Protein AF-A0A5J4RFH3-F1 (afdb_monomer_lite)

Structure (mmCIF, N/CA/C/O backbone):
data_AF-A0A5J4RFH3-F1
#
_entry.id   AF-A0A5J4RFH3-F1
#
loop_
_atom_site.group_PDB
_atom_site.id
_atom_site.type_symbol
_atom_site.label_atom_id
_atom_site.label_alt_id
_atom_site.label_comp_id
_atom_site.label_asym_id
_atom_site.label_entity_id
_atom_site.label_seq_id
_atom_site.pdbx_PDB_ins_code
_atom_site.Cartn_x
_atom_site.Cartn_y
_atom_site.Cartn_z
_atom_site.occupancy
_atom_site.B_iso_or_equiv
_atom_site.auth_seq_id
_atom_site.auth_comp_id
_atom_site.auth_asym_id
_atom_site.auth_atom_id
_atom_site.pdbx_PDB_model_num
ATOM 1 N N . MET A 1 1 ? 28.363 -5.343 -45.660 1.00 52.81 1 MET A N 1
ATOM 2 C CA . MET A 1 1 ? 29.589 -4.903 -44.950 1.00 52.81 1 MET A CA 1
ATOM 3 C C . MET A 1 1 ? 30.461 -6.062 -44.471 1.00 52.81 1 MET A C 1
ATOM 5 O O . MET A 1 1 ? 31.673 -5.948 -44.547 1.00 52.81 1 MET A O 1
ATOM 9 N N . GLU A 1 2 ? 29.886 -7.177 -44.023 1.00 49.53 2 GLU A N 1
ATOM 10 C CA . GLU A 1 2 ? 30.635 -8.321 -43.473 1.00 49.53 2 GLU A CA 1
ATOM 11 C C . GLU A 1 2 ? 31.579 -9.006 -44.482 1.00 49.53 2 GLU A C 1
ATOM 13 O O . GLU A 1 2 ? 32.756 -9.200 -44.192 1.00 49.53 2 GLU A O 1
ATOM 18 N N . LYS A 1 3 ? 31.120 -9.240 -45.722 1.00 52.50 3 LYS A N 1
ATOM 19 C CA . LYS A 1 3 ? 31.949 -9.831 -46.792 1.00 52.50 3 LYS A CA 1
ATOM 20 C C . LYS A 1 3 ? 33.186 -8.988 -47.144 1.00 52.50 3 LYS A C 1
ATOM 22 O O . LYS A 1 3 ? 34.242 -9.547 -47.398 1.00 52.50 3 LYS A O 1
ATOM 27 N N . ILE A 1 4 ? 33.067 -7.657 -47.093 1.00 66.81 4 ILE A N 1
ATOM 28 C CA . ILE A 1 4 ? 34.165 -6.711 -47.377 1.00 66.81 4 ILE A CA 1
ATOM 29 C C . ILE A 1 4 ? 35.224 -6.756 -46.267 1.00 66.81 4 ILE A C 1
ATOM 31 O O . ILE A 1 4 ? 36.423 -6.719 -46.538 1.00 66.81 4 ILE A O 1
ATOM 35 N N . LYS A 1 5 ? 34.788 -6.882 -45.008 1.00 56.94 5 LYS A N 1
ATOM 36 C CA . LYS A 1 5 ? 35.688 -7.018 -43.855 1.00 56.94 5 LYS A CA 1
ATOM 37 C C . LYS A 1 5 ? 36.463 -8.339 -43.905 1.00 56.94 5 LYS A C 1
ATOM 39 O O . LYS A 1 5 ? 37.662 -8.343 -43.650 1.00 56.94 5 LYS A O 1
ATOM 44 N N . MET A 1 6 ? 35.805 -9.430 -44.305 1.00 69.56 6 MET A N 1
ATOM 45 C CA . MET A 1 6 ? 36.440 -10.745 -44.450 1.00 69.56 6 MET A CA 1
ATOM 46 C C . MET A 1 6 ? 37.510 -10.754 -45.550 1.00 69.56 6 MET A C 1
ATOM 48 O O . MET A 1 6 ? 38.618 -11.235 -45.326 1.00 69.56 6 MET A O 1
ATOM 52 N N . THR A 1 7 ? 37.223 -10.166 -46.716 1.00 73.62 7 THR A N 1
ATOM 53 C CA . THR A 1 7 ? 38.211 -10.066 -47.803 1.00 73.62 7 THR A CA 1
ATOM 54 C C . THR A 1 7 ? 39.403 -9.190 -47.425 1.00 73.62 7 THR A C 1
ATOM 56 O O . THR A 1 7 ? 40.534 -9.519 -47.768 1.00 73.62 7 THR A O 1
ATOM 59 N N . LEU A 1 8 ? 39.174 -8.104 -46.679 1.00 76.94 8 LEU A N 1
ATOM 60 C CA . LEU A 1 8 ? 40.247 -7.224 -46.218 1.00 76.94 8 LEU A CA 1
ATOM 61 C C . LEU A 1 8 ? 41.151 -7.918 -45.184 1.00 76.94 8 LEU A C 1
ATOM 63 O O . LEU A 1 8 ? 42.371 -7.799 -45.262 1.00 76.94 8 LEU A O 1
ATOM 67 N N . ALA A 1 9 ? 40.568 -8.686 -44.261 1.00 74.31 9 ALA A N 1
ATOM 68 C CA . ALA A 1 9 ? 41.318 -9.438 -43.257 1.00 74.31 9 ALA A CA 1
ATOM 69 C C . ALA A 1 9 ? 42.221 -10.516 -43.885 1.00 74.31 9 ALA A C 1
ATOM 71 O O . ALA A 1 9 ? 43.384 -10.638 -43.501 1.00 74.31 9 ALA A O 1
ATOM 72 N N . LEU A 1 10 ? 41.724 -11.247 -44.891 1.00 79.31 10 LEU A N 1
ATOM 73 C CA . LEU A 1 10 ? 42.515 -12.244 -45.627 1.00 79.31 10 LEU A CA 1
ATOM 74 C C . LEU A 1 10 ? 43.730 -11.613 -46.325 1.00 79.31 10 LEU A C 1
ATOM 76 O O . LEU A 1 10 ? 44.832 -12.163 -46.278 1.00 79.31 10 LEU A O 1
ATOM 80 N N . LEU A 1 11 ? 43.542 -10.437 -46.935 1.00 81.69 11 LEU A N 1
ATOM 81 C CA . LEU A 1 11 ? 44.617 -9.708 -47.609 1.00 81.69 11 LEU A CA 1
ATOM 82 C C . LEU A 1 11 ? 45.675 -9.206 -46.623 1.00 81.69 11 LEU A C 1
ATOM 84 O O . LEU A 1 11 ? 46.864 -9.386 -46.873 1.00 81.69 11 LEU A O 1
ATOM 88 N N . ILE A 1 12 ? 45.264 -8.630 -45.490 1.00 81.50 12 ILE A N 1
ATOM 89 C CA . ILE A 1 12 ? 46.194 -8.134 -44.462 1.00 81.50 12 ILE A CA 1
ATOM 90 C C . ILE A 1 12 ? 47.001 -9.290 -43.856 1.00 81.50 12 ILE A C 1
ATOM 92 O O . ILE A 1 12 ? 48.224 -9.193 -43.755 1.00 81.50 12 ILE A O 1
ATOM 96 N N . ASN A 1 13 ? 46.350 -10.409 -43.524 1.00 82.62 13 ASN A N 1
ATOM 97 C CA . ASN A 1 13 ? 47.028 -11.591 -42.982 1.00 82.62 13 ASN A CA 1
ATOM 98 C C . ASN A 1 13 ? 48.029 -12.189 -43.976 1.00 82.62 13 ASN A C 1
ATOM 100 O O . ASN A 1 13 ? 49.126 -12.593 -43.586 1.00 82.62 13 ASN A O 1
ATOM 104 N N . PHE A 1 14 ? 47.681 -12.206 -45.265 1.00 82.69 14 PHE A N 1
ATOM 105 C CA . PHE A 1 14 ? 48.587 -12.663 -46.315 1.00 82.69 14 PHE A CA 1
ATOM 106 C C . PHE A 1 14 ? 49.820 -11.756 -46.437 1.00 82.69 14 PHE A C 1
ATOM 108 O O . PHE A 1 14 ? 50.943 -12.245 -46.557 1.00 82.69 14 PHE A O 1
ATOM 115 N N . LEU A 1 15 ? 49.620 -10.438 -46.352 1.00 83.50 15 LEU A N 1
ATOM 116 C CA . LEU A 1 15 ? 50.677 -9.437 -46.488 1.00 83.50 15 LEU A CA 1
ATOM 117 C C . LEU A 1 15 ? 51.647 -9.480 -45.297 1.00 83.50 15 LEU A C 1
ATOM 119 O O . LEU A 1 15 ? 52.860 -9.533 -45.492 1.00 83.50 15 LEU A O 1
ATOM 123 N N . ILE A 1 16 ? 51.122 -9.561 -44.070 1.00 81.75 16 ILE A N 1
ATOM 124 C CA . ILE A 1 16 ? 51.930 -9.701 -42.847 1.00 81.75 16 ILE A CA 1
ATOM 125 C C . ILE A 1 16 ? 52.686 -11.037 -42.846 1.00 81.75 16 ILE A C 1
ATOM 127 O O . ILE A 1 16 ? 53.875 -11.070 -42.533 1.00 81.75 16 ILE A O 1
ATOM 131 N N . GLY A 1 17 ? 52.034 -12.131 -43.252 1.00 81.06 17 GLY A N 1
ATOM 132 C CA . GLY A 1 17 ? 52.652 -13.461 -43.299 1.00 81.06 17 GLY A CA 1
ATOM 133 C C . GLY A 1 17 ? 53.755 -13.570 -44.340 1.00 81.06 17 GLY A C 1
ATOM 134 O O . GLY A 1 17 ? 54.787 -14.188 -44.080 1.00 81.06 17 GLY A O 1
ATOM 135 N N . GLY A 1 18 ? 53.577 -12.918 -45.490 1.00 81.75 18 GLY A N 1
ATOM 136 C CA . GLY A 1 18 ? 54.607 -12.825 -46.519 1.00 81.75 18 GLY A CA 1
ATOM 137 C C . GLY A 1 18 ? 55.834 -12.039 -46.057 1.00 81.75 18 GLY A C 1
ATOM 138 O O . GLY A 1 18 ? 56.957 -12.486 -46.289 1.00 81.75 18 GLY A O 1
ATOM 139 N N . ILE A 1 19 ? 55.634 -10.918 -45.353 1.00 82.69 19 ILE A N 1
ATOM 140 C CA . ILE A 1 19 ? 56.733 -10.111 -44.793 1.00 82.69 19 ILE A CA 1
ATOM 141 C C . ILE A 1 19 ? 57.498 -10.902 -43.723 1.00 82.69 19 ILE A C 1
ATOM 143 O O . ILE A 1 19 ? 58.730 -10.927 -43.742 1.00 82.69 19 ILE A O 1
ATOM 147 N N . LEU A 1 20 ? 56.788 -11.591 -42.824 1.00 78.69 20 LEU A N 1
ATOM 148 C CA . LEU A 1 20 ? 57.414 -12.388 -41.766 1.00 78.69 20 LEU A CA 1
ATOM 149 C C . LEU A 1 20 ? 58.226 -13.562 -42.339 1.00 78.69 20 LEU A C 1
ATOM 151 O O . LEU A 1 20 ? 59.343 -13.823 -41.900 1.00 78.69 20 LEU A O 1
ATOM 155 N N . ALA A 1 21 ? 57.689 -14.248 -43.352 1.00 81.00 21 ALA A N 1
ATOM 156 C CA . ALA A 1 21 ? 58.377 -15.355 -44.012 1.00 81.00 21 ALA A CA 1
ATOM 157 C C . ALA A 1 21 ? 59.615 -14.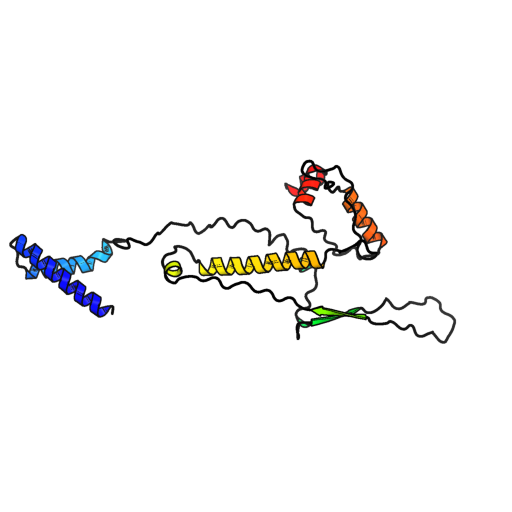900 -44.790 1.00 81.00 21 ALA A C 1
ATOM 159 O O . ALA A 1 21 ? 60.641 -15.583 -44.732 1.00 81.00 21 ALA A O 1
ATOM 160 N N . ALA A 1 22 ? 59.543 -13.735 -45.443 1.00 77.88 22 ALA A N 1
ATOM 161 C CA . ALA A 1 22 ? 60.687 -13.125 -46.113 1.00 77.88 22 ALA A CA 1
ATOM 162 C C . ALA A 1 22 ? 61.817 -12.790 -45.124 1.00 77.88 22 ALA A C 1
ATOM 164 O O . ALA A 1 22 ? 62.983 -13.013 -45.439 1.00 77.88 22 ALA A O 1
ATOM 165 N N . ALA A 1 23 ? 61.484 -12.332 -43.910 1.00 78.81 23 ALA A N 1
ATOM 166 C CA . ALA A 1 23 ? 62.467 -12.051 -42.860 1.00 78.81 23 ALA A CA 1
ATOM 167 C C . ALA A 1 23 ? 63.164 -13.316 -42.320 1.00 78.81 23 ALA A C 1
ATOM 169 O O . ALA A 1 23 ? 64.321 -13.256 -41.914 1.00 78.81 23 ALA A O 1
ATOM 170 N N . ILE A 1 24 ? 62.482 -14.466 -42.350 1.00 81.31 24 ILE A N 1
ATOM 171 C CA . ILE A 1 24 ? 63.014 -15.771 -41.911 1.00 81.31 24 ILE A CA 1
ATOM 172 C C . ILE A 1 24 ? 63.698 -16.519 -43.084 1.00 81.31 24 ILE A C 1
ATOM 174 O O . ILE A 1 24 ? 64.218 -17.619 -42.919 1.00 81.31 24 ILE A O 1
ATOM 178 N N . GLY A 1 25 ? 63.740 -15.921 -44.284 1.00 77.44 25 GLY A N 1
ATOM 179 C CA . GLY A 1 25 ? 64.377 -16.506 -45.472 1.00 77.44 25 GLY A CA 1
ATOM 180 C C . GLY A 1 25 ? 63.569 -17.629 -46.135 1.00 77.44 25 GLY A C 1
ATOM 181 O O . GLY A 1 25 ? 64.111 -18.406 -46.918 1.00 77.44 25 GLY A O 1
ATOM 182 N N . THR A 1 26 ? 62.274 -17.726 -45.833 1.00 75.38 26 THR A N 1
ATOM 183 C CA . THR A 1 26 ? 61.349 -18.705 -46.430 1.00 75.38 26 THR A CA 1
ATOM 184 C C . THR A 1 26 ? 60.496 -18.055 -47.520 1.00 75.38 26 THR A C 1
ATOM 186 O O . THR A 1 26 ? 60.363 -16.833 -47.581 1.00 75.38 26 THR A O 1
ATOM 189 N N . SER A 1 27 ? 59.914 -18.855 -48.420 1.00 80.31 27 SER A N 1
ATOM 190 C CA . SER A 1 27 ? 59.134 -18.311 -49.538 1.00 80.31 27 SER A CA 1
ATOM 191 C C . SER A 1 27 ? 57.935 -17.482 -49.030 1.00 80.31 27 SER A C 1
ATOM 193 O O . SER A 1 27 ? 57.111 -18.032 -48.288 1.00 80.31 27 SER A O 1
ATOM 195 N N . PRO A 1 28 ? 57.767 -16.218 -49.470 1.00 79.69 28 PRO A N 1
ATOM 196 C CA . PRO A 1 28 ? 56.698 -15.334 -48.990 1.00 79.69 28 PRO A CA 1
ATOM 197 C C . PRO A 1 28 ? 55.284 -15.897 -49.190 1.00 79.69 28 PRO A C 1
ATOM 199 O O . PRO A 1 28 ? 54.391 -15.658 -48.379 1.00 79.69 28 PRO A O 1
ATOM 202 N N . LEU A 1 29 ? 55.085 -16.698 -50.244 1.00 79.69 29 LEU A N 1
ATOM 203 C CA . LEU A 1 29 ? 53.802 -17.333 -50.543 1.00 79.69 29 LEU A CA 1
ATOM 204 C C . LEU A 1 29 ? 53.387 -18.348 -49.464 1.00 79.69 29 LEU A C 1
ATOM 206 O O . LEU A 1 29 ? 52.229 -18.346 -49.048 1.00 79.69 29 LEU A O 1
ATOM 210 N N . LEU A 1 30 ? 54.321 -19.174 -48.969 1.00 77.81 30 LEU A N 1
ATOM 211 C CA . LEU A 1 30 ? 54.028 -20.106 -47.871 1.00 77.81 30 LEU A CA 1
ATOM 212 C C . LEU A 1 30 ? 53.685 -19.359 -46.579 1.00 77.81 30 LEU A C 1
ATOM 214 O O . LEU A 1 30 ? 52.770 -19.773 -45.873 1.00 77.81 30 LEU A O 1
ATOM 218 N N . GLY A 1 31 ? 54.378 -18.255 -46.288 1.00 78.94 31 GLY A N 1
ATOM 219 C CA . GLY A 1 31 ? 54.124 -17.441 -45.095 1.00 78.94 31 GLY A CA 1
ATOM 220 C C . GLY A 1 31 ? 52.728 -16.831 -45.064 1.00 78.94 31 GLY A C 1
ATOM 221 O O . GLY A 1 31 ? 52.032 -16.902 -44.048 1.00 78.94 31 GLY A O 1
ATOM 222 N N . GLY A 1 32 ? 52.292 -16.279 -46.199 1.00 80.31 32 GLY A N 1
ATOM 223 C CA . GLY A 1 32 ? 50.954 -15.709 -46.340 1.00 80.31 32 GLY A CA 1
ATOM 224 C C . GLY A 1 32 ? 49.840 -16.753 -46.209 1.00 80.31 32 GLY A C 1
ATOM 225 O O . GLY A 1 32 ? 48.805 -16.476 -45.599 1.00 80.31 32 GLY A O 1
ATOM 226 N N . ILE A 1 33 ? 50.045 -17.970 -46.728 1.00 80.75 33 ILE A N 1
ATOM 227 C CA . ILE A 1 33 ? 49.084 -19.076 -46.577 1.00 80.75 33 ILE A CA 1
ATOM 228 C C . ILE A 1 33 ? 49.067 -19.580 -45.127 1.00 80.75 33 ILE A C 1
ATOM 230 O O . ILE A 1 33 ? 47.990 -19.743 -44.554 1.00 80.75 33 ILE A O 1
ATOM 234 N N . ALA A 1 34 ? 50.236 -19.765 -44.508 1.00 79.06 34 ALA A N 1
ATOM 235 C CA . ALA A 1 34 ? 50.357 -20.278 -43.146 1.00 79.06 34 ALA A CA 1
ATOM 236 C C . ALA A 1 34 ? 49.627 -19.396 -42.120 1.00 79.06 34 ALA A C 1
ATOM 238 O O . ALA A 1 34 ? 48.865 -19.918 -41.307 1.00 79.06 34 ALA A O 1
ATOM 239 N N . LEU A 1 35 ? 49.772 -18.065 -42.190 1.00 79.56 35 LEU A N 1
ATOM 240 C CA . LEU A 1 35 ? 49.049 -17.169 -41.277 1.00 79.56 35 LEU A CA 1
ATOM 241 C C . LEU A 1 35 ? 47.533 -17.182 -41.487 1.00 79.56 35 LEU A C 1
ATOM 243 O O . LEU A 1 35 ? 46.792 -17.066 -40.515 1.00 79.56 35 LEU A O 1
ATOM 247 N N . ASN A 1 36 ? 47.052 -17.358 -42.718 1.00 81.12 36 ASN A N 1
ATOM 248 C CA . ASN A 1 36 ? 45.615 -17.481 -42.968 1.00 81.12 36 ASN A CA 1
ATOM 249 C C . ASN A 1 36 ? 45.045 -18.795 -42.412 1.00 81.12 36 ASN A C 1
ATOM 251 O O . ASN A 1 36 ? 43.945 -18.799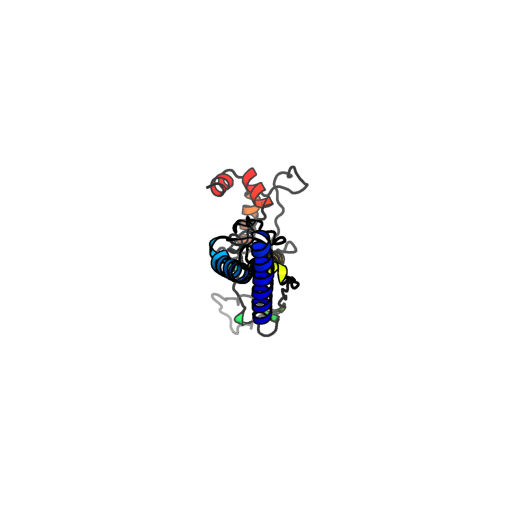 -41.862 1.00 81.12 36 ASN A O 1
ATOM 255 N N . VAL A 1 37 ? 45.808 -19.891 -42.481 1.00 78.88 37 VAL A N 1
ATOM 256 C CA . VAL A 1 37 ? 45.436 -21.162 -41.841 1.00 78.88 37 VAL A CA 1
ATOM 257 C C . VAL A 1 37 ? 45.416 -21.009 -40.318 1.00 78.88 37 VAL A C 1
ATOM 259 O O . VAL A 1 37 ? 44.442 -21.401 -39.684 1.00 78.88 37 VAL A O 1
ATOM 262 N N . VAL A 1 38 ? 46.418 -20.359 -39.718 1.00 75.12 38 VAL A N 1
ATOM 263 C CA . VAL A 1 38 ? 46.423 -20.071 -38.270 1.00 75.12 38 VAL A CA 1
ATOM 264 C C . VAL A 1 38 ? 45.243 -19.173 -37.873 1.00 75.12 38 VAL A C 1
ATOM 266 O O . VAL A 1 38 ? 44.600 -19.422 -36.855 1.00 75.12 38 VAL A O 1
ATOM 269 N N . ALA A 1 39 ? 44.890 -18.181 -38.694 1.00 71.06 39 ALA A N 1
ATOM 270 C CA . ALA A 1 39 ? 43.739 -17.311 -38.459 1.00 71.06 39 ALA A CA 1
ATOM 271 C C . ALA A 1 39 ? 42.391 -18.058 -38.525 1.00 71.06 39 ALA A C 1
ATOM 273 O O . ALA A 1 39 ? 41.486 -17.727 -37.761 1.00 71.06 39 ALA A O 1
ATOM 274 N N . LEU A 1 40 ? 42.266 -19.093 -39.367 1.00 70.50 40 LEU A N 1
ATOM 275 C CA . LEU A 1 40 ? 41.094 -19.982 -39.405 1.00 70.50 40 LEU A CA 1
ATOM 276 C C . LEU A 1 40 ? 40.936 -20.804 -38.116 1.00 70.50 40 LEU A C 1
ATOM 278 O O . LEU A 1 40 ? 39.809 -21.071 -37.705 1.00 70.50 40 LEU A O 1
ATOM 282 N N . PHE A 1 41 ? 42.044 -21.165 -37.460 1.00 61.78 41 PHE A N 1
ATOM 283 C CA . PHE A 1 41 ? 42.045 -21.875 -36.174 1.00 61.78 41 PHE A CA 1
ATOM 284 C C . PHE A 1 41 ? 42.090 -20.940 -34.949 1.00 61.78 41 PHE A C 1
ATOM 286 O O . PHE A 1 41 ? 41.883 -21.396 -33.826 1.00 61.78 41 PHE A O 1
ATOM 293 N N . SER A 1 42 ? 42.271 -19.628 -35.137 1.00 61.62 42 SER A N 1
ATOM 294 C CA . SER A 1 42 ? 42.205 -18.607 -34.076 1.00 61.62 42 SER A CA 1
ATOM 295 C C . SER A 1 42 ? 40.935 -18.661 -33.200 1.00 61.62 42 SER A C 1
ATOM 297 O O . SER A 1 42 ? 41.061 -18.489 -31.983 1.00 61.62 42 SER A O 1
ATOM 299 N N . PRO A 1 43 ? 39.728 -18.992 -33.718 1.00 55.78 43 PRO A N 1
ATOM 300 C CA . PRO A 1 43 ? 38.531 -19.130 -32.883 1.00 55.78 43 PRO A CA 1
ATOM 301 C C . PRO A 1 43 ? 38.634 -20.229 -31.814 1.00 55.78 43 PRO A C 1
ATOM 303 O O . PRO A 1 43 ? 37.890 -20.187 -30.838 1.00 55.78 43 PRO A O 1
ATOM 306 N N . LEU A 1 44 ? 39.543 -21.202 -31.973 1.00 53.22 44 LEU A N 1
ATOM 307 C CA . LEU A 1 44 ? 39.778 -22.275 -30.997 1.00 53.22 44 LEU A CA 1
ATOM 308 C C . LEU A 1 44 ? 40.745 -21.865 -29.875 1.00 53.22 44 LEU A C 1
ATOM 310 O O . LEU A 1 44 ? 40.714 -22.470 -28.808 1.00 53.22 44 LEU A O 1
ATOM 314 N N . PHE A 1 45 ? 41.577 -20.840 -30.092 1.00 51.03 45 PHE A N 1
ATOM 315 C CA . PHE A 1 45 ? 42.589 -20.384 -29.127 1.00 51.03 45 PHE A CA 1
ATOM 316 C C . PHE A 1 45 ? 42.301 -19.001 -28.532 1.00 51.03 45 PHE A C 1
ATOM 318 O O . PHE A 1 45 ? 42.884 -18.647 -27.510 1.00 51.03 45 PHE A O 1
ATOM 325 N N . CYS A 1 46 ? 41.383 -18.228 -29.114 1.00 49.94 46 CYS A N 1
ATOM 326 C CA . CYS A 1 46 ? 40.994 -16.920 -28.602 1.00 49.94 46 CYS A CA 1
ATOM 327 C C . CYS A 1 46 ? 39.529 -16.913 -28.148 1.00 49.94 46 CYS A C 1
ATOM 329 O O . CYS A 1 46 ? 38.649 -16.303 -28.756 1.00 49.94 46 CYS A O 1
ATOM 331 N N . ILE A 1 47 ? 39.271 -17.569 -27.017 1.00 46.66 47 ILE A N 1
ATOM 332 C CA . ILE A 1 47 ? 38.083 -17.284 -26.215 1.00 46.66 47 ILE A CA 1
ATOM 333 C C . ILE A 1 47 ? 38.354 -15.931 -25.536 1.00 46.66 47 ILE A C 1
ATOM 335 O O . ILE A 1 47 ? 39.009 -15.886 -24.501 1.00 46.66 47 ILE A O 1
ATOM 339 N N . LYS A 1 48 ? 37.846 -14.835 -26.123 1.00 49.91 48 LYS A N 1
ATOM 340 C CA . LYS A 1 48 ? 37.808 -13.462 -25.552 1.00 49.91 48 LYS A CA 1
ATOM 341 C C . LYS A 1 48 ? 39.078 -12.589 -25.662 1.00 49.91 48 LYS A C 1
ATOM 343 O O . LYS A 1 48 ? 39.484 -11.974 -24.681 1.00 49.91 48 LYS A O 1
ATOM 348 N N . GLY A 1 49 ? 39.662 -12.425 -26.847 1.00 46.59 49 GLY A N 1
ATOM 349 C CA . GLY A 1 49 ? 40.666 -11.373 -27.089 1.00 46.59 49 GLY A CA 1
ATOM 350 C C . GLY A 1 49 ? 40.114 -10.229 -27.941 1.00 46.59 49 GLY A C 1
ATOM 351 O O . GLY A 1 49 ? 39.671 -10.481 -29.053 1.00 46.59 49 GLY A O 1
ATOM 352 N N . LEU A 1 50 ? 40.184 -8.993 -27.429 1.00 43.38 50 LEU A N 1
ATOM 353 C CA . LEU A 1 50 ? 39.805 -7.704 -28.049 1.00 43.38 50 LEU A CA 1
ATOM 354 C C . LEU A 1 50 ? 38.303 -7.353 -28.101 1.00 43.38 50 LEU A C 1
ATOM 356 O O . LEU A 1 50 ? 37.699 -7.182 -29.158 1.00 43.38 50 LEU A O 1
ATOM 360 N N . ARG A 1 51 ? 37.726 -7.111 -26.920 1.00 43.97 51 ARG A N 1
ATOM 361 C CA . ARG A 1 51 ? 36.680 -6.088 -26.723 1.00 43.97 51 ARG A CA 1
ATOM 362 C C . ARG A 1 51 ? 37.088 -5.191 -25.553 1.00 43.97 51 ARG A C 1
ATOM 364 O O . ARG A 1 51 ? 36.499 -5.243 -24.480 1.00 43.97 51 ARG A O 1
ATOM 371 N N . GLU A 1 52 ? 38.163 -4.433 -25.743 1.00 44.78 52 GLU A N 1
ATOM 372 C CA . GLU A 1 52 ? 38.579 -3.378 -24.818 1.00 44.78 52 GLU A CA 1
ATOM 373 C C . GLU A 1 52 ? 37.499 -2.284 -24.836 1.00 44.78 52 GLU A C 1
ATOM 375 O O . GLU A 1 52 ? 37.304 -1.611 -25.844 1.00 44.78 52 GLU A O 1
ATOM 380 N N . GLY A 1 53 ? 36.707 -2.209 -23.765 1.00 41.72 53 GLY A N 1
ATOM 381 C CA . GLY A 1 53 ? 35.604 -1.255 -23.612 1.00 41.72 53 GLY A CA 1
ATOM 382 C C . GLY A 1 53 ? 34.297 -1.857 -23.087 1.00 41.72 53 GLY A C 1
ATOM 383 O O . GLY A 1 53 ? 33.442 -1.112 -22.618 1.00 41.72 53 GLY A O 1
ATOM 384 N N . LEU A 1 54 ? 34.127 -3.187 -23.110 1.00 46.12 54 LEU A N 1
ATOM 385 C CA . LEU A 1 54 ? 32.961 -3.817 -22.482 1.00 46.12 54 LEU A CA 1
ATOM 386 C C . LEU A 1 54 ? 33.246 -4.009 -20.986 1.00 46.12 54 LEU A C 1
ATOM 388 O O . LEU A 1 54 ? 33.931 -4.956 -20.597 1.00 46.12 54 LEU A O 1
ATOM 392 N N . TYR A 1 55 ? 32.728 -3.113 -20.145 1.00 42.06 55 TYR A N 1
ATOM 393 C CA . TYR A 1 55 ? 32.667 -3.326 -18.699 1.00 42.06 55 TYR A CA 1
ATOM 394 C C . TYR A 1 55 ? 31.719 -4.497 -18.406 1.00 42.06 55 TYR A C 1
ATOM 396 O O . TYR A 1 55 ? 30.544 -4.304 -18.102 1.00 42.06 55 TYR A O 1
ATOM 404 N N . VAL A 1 56 ? 32.212 -5.734 -18.517 1.00 42.81 56 VAL A N 1
ATOM 405 C CA . VAL A 1 56 ? 31.497 -6.917 -18.023 1.00 42.81 56 VAL A CA 1
ATOM 406 C C . VAL A 1 56 ? 31.746 -7.006 -16.523 1.00 42.81 56 VAL A C 1
ATOM 408 O O . VAL A 1 56 ? 32.451 -7.888 -16.037 1.00 42.81 56 VAL A O 1
ATOM 411 N N . GLU A 1 57 ? 31.192 -6.058 -15.776 1.00 48.72 57 GLU A N 1
ATOM 412 C CA . GLU A 1 57 ? 30.981 -6.291 -14.357 1.00 48.72 57 GLU A CA 1
ATOM 413 C C . GLU A 1 57 ? 29.938 -7.412 -14.239 1.00 48.72 57 GLU A C 1
ATOM 415 O O . GLU A 1 57 ? 28.836 -7.353 -14.802 1.00 48.72 57 GLU A O 1
ATOM 420 N N . VAL A 1 58 ? 30.333 -8.499 -13.574 1.00 43.12 58 VAL A N 1
ATOM 421 C CA . VAL A 1 58 ? 29.443 -9.605 -13.219 1.00 43.12 58 VAL A CA 1
ATOM 422 C C . VAL A 1 58 ? 28.550 -9.098 -12.095 1.00 43.12 58 VAL A C 1
ATOM 424 O O . VAL A 1 58 ? 28.802 -9.325 -10.916 1.00 43.12 58 VAL A O 1
ATOM 427 N N . TRP A 1 59 ? 27.502 -8.371 -12.466 1.00 47.62 59 TRP A N 1
ATOM 428 C CA . TRP A 1 59 ? 26.357 -8.181 -11.597 1.00 47.62 59 TRP A CA 1
ATOM 429 C C . TRP A 1 59 ? 25.670 -9.540 -11.534 1.00 47.62 59 TRP A C 1
ATOM 431 O O . TRP A 1 59 ? 24.977 -9.941 -12.470 1.00 47.62 59 TRP A O 1
ATOM 441 N N . THR A 1 60 ? 25.947 -10.314 -10.483 1.00 39.53 60 THR A N 1
ATOM 442 C CA . THR A 1 60 ? 25.197 -11.540 -10.207 1.00 39.53 60 THR A CA 1
ATOM 443 C C . THR A 1 60 ? 23.717 -11.191 -10.273 1.00 39.53 60 THR A C 1
ATOM 445 O O . THR A 1 60 ? 23.284 -10.249 -9.615 1.00 39.53 60 THR A O 1
ATOM 448 N N . GLY A 1 61 ? 22.957 -11.926 -11.092 1.00 43.69 61 GLY A N 1
ATOM 449 C CA . GLY A 1 61 ? 21.538 -11.681 -11.389 1.00 43.69 61 GLY A CA 1
ATOM 450 C C . GLY A 1 61 ? 20.605 -11.666 -10.172 1.00 43.69 61 GLY A C 1
ATOM 451 O O . GLY A 1 61 ? 19.415 -11.406 -10.315 1.00 43.69 61 GLY A O 1
ATOM 452 N N . GLU A 1 62 ? 21.140 -11.870 -8.974 1.00 43.19 62 GLU A N 1
ATOM 453 C CA . GLU A 1 62 ? 20.546 -11.395 -7.737 1.00 43.19 62 GLU A CA 1
ATOM 454 C C . GLU A 1 62 ? 20.945 -9.935 -7.496 1.00 43.19 62 GLU A C 1
ATOM 456 O O . GLU A 1 62 ? 21.740 -9.610 -6.613 1.00 43.19 62 GLU A O 1
ATOM 461 N N . MET A 1 63 ? 20.351 -9.009 -8.259 1.00 44.44 63 MET A N 1
ATOM 462 C CA . MET A 1 63 ? 20.103 -7.699 -7.661 1.00 44.44 63 MET A CA 1
ATOM 463 C C . MET A 1 63 ? 19.353 -7.987 -6.364 1.00 44.44 63 MET A C 1
ATOM 465 O O . MET A 1 63 ? 18.287 -8.603 -6.423 1.00 44.44 63 MET A O 1
ATOM 469 N N . VAL A 1 64 ? 19.913 -7.581 -5.220 1.00 45.94 64 VAL A N 1
ATOM 470 C CA . VAL A 1 64 ? 19.202 -7.570 -3.940 1.00 45.94 64 VAL A CA 1
ATOM 471 C C . VAL A 1 64 ? 17.944 -6.756 -4.190 1.00 45.94 64 VAL A C 1
ATOM 473 O O . VAL A 1 64 ? 17.969 -5.524 -4.209 1.00 45.94 64 VAL A O 1
ATOM 476 N N . LYS A 1 65 ? 16.849 -7.456 -4.498 1.00 49.81 65 LYS A N 1
ATOM 477 C CA . LYS A 1 65 ? 15.526 -6.876 -4.605 1.00 49.81 65 LYS A CA 1
ATOM 478 C C . LYS A 1 65 ? 15.296 -6.335 -3.214 1.00 49.81 65 LYS A C 1
ATOM 480 O O . LYS A 1 65 ? 15.065 -7.107 -2.289 1.00 49.81 65 LYS A O 1
ATOM 485 N N . ALA A 1 66 ? 15.461 -5.024 -3.042 1.00 39.97 66 ALA A N 1
ATOM 486 C CA . ALA A 1 66 ? 15.004 -4.364 -1.839 1.00 39.97 66 ALA A CA 1
ATOM 487 C C . ALA A 1 66 ? 13.562 -4.836 -1.682 1.00 39.97 66 ALA A C 1
ATOM 489 O O . ALA A 1 66 ? 12.757 -4.597 -2.584 1.00 39.97 66 ALA A O 1
ATOM 490 N N . PHE A 1 67 ? 13.299 -5.629 -0.643 1.00 42.81 67 PHE A N 1
ATOM 491 C CA . PHE A 1 67 ? 11.999 -6.220 -0.375 1.00 42.81 67 PHE A CA 1
ATOM 492 C C . PHE A 1 67 ? 11.011 -5.068 -0.205 1.00 42.81 67 PHE A C 1
ATOM 494 O O . PHE A 1 67 ? 10.806 -4.557 0.891 1.00 42.81 67 PHE A O 1
ATOM 501 N N . ARG A 1 68 ? 10.435 -4.601 -1.314 1.00 50.81 68 ARG A N 1
ATOM 502 C CA . ARG A 1 68 ? 9.336 -3.655 -1.285 1.00 50.81 68 ARG A CA 1
ATOM 503 C C . ARG A 1 68 ? 8.128 -4.486 -0.909 1.00 50.81 68 ARG A C 1
ATOM 505 O O . ARG A 1 68 ? 7.724 -5.399 -1.626 1.00 50.81 68 ARG A O 1
ATOM 512 N N . THR A 1 69 ? 7.639 -4.211 0.288 1.00 47.06 69 THR A N 1
ATOM 513 C CA .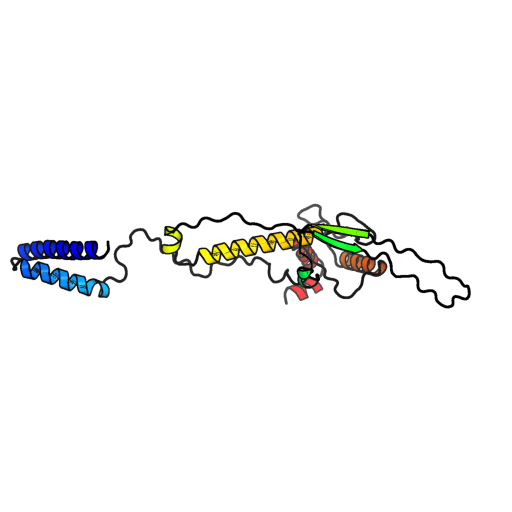 THR A 1 69 ? 6.544 -4.836 1.030 1.00 47.06 69 THR A CA 1
ATOM 514 C C . THR A 1 69 ? 5.202 -4.703 0.306 1.00 47.06 69 THR A C 1
ATOM 516 O O . THR A 1 69 ? 4.250 -4.139 0.831 1.00 47.06 69 THR A O 1
ATOM 519 N N . SER A 1 70 ? 5.087 -5.215 -0.918 1.00 46.59 70 SER A N 1
ATOM 520 C CA . SER A 1 70 ? 3.870 -5.048 -1.711 1.00 46.59 70 SER A CA 1
ATOM 521 C C . SER A 1 70 ? 2.991 -6.287 -1.747 1.00 46.59 70 SER A C 1
ATOM 523 O O . SER A 1 70 ? 1.832 -6.135 -2.092 1.00 46.59 70 SER A O 1
ATOM 525 N N . ILE A 1 71 ? 3.473 -7.477 -1.360 1.00 47.38 71 ILE A N 1
ATOM 526 C CA . ILE A 1 71 ? 2.685 -8.723 -1.468 1.00 47.38 71 ILE A CA 1
ATOM 527 C C . ILE A 1 71 ? 1.871 -9.004 -0.193 1.00 47.38 71 ILE A C 1
ATOM 529 O O . ILE A 1 71 ? 0.686 -9.318 -0.277 1.00 47.38 71 ILE A O 1
ATOM 533 N N . ALA A 1 72 ? 2.447 -8.810 0.999 1.00 44.28 72 ALA A N 1
ATOM 534 C CA . ALA A 1 72 ? 1.721 -8.983 2.266 1.00 44.28 72 ALA A CA 1
ATOM 535 C C . ALA A 1 72 ? 0.665 -7.880 2.512 1.00 44.28 72 ALA A C 1
ATOM 537 O O . ALA A 1 72 ? -0.323 -8.101 3.208 1.00 44.28 72 ALA A O 1
ATOM 538 N N . ALA A 1 73 ? 0.826 -6.709 1.883 1.00 49.50 73 ALA A N 1
ATOM 539 C CA . ALA A 1 73 ? -0.083 -5.570 2.003 1.00 49.50 73 ALA A CA 1
ATOM 540 C C . ALA A 1 73 ? -1.342 -5.659 1.106 1.00 49.50 73 ALA A C 1
ATOM 542 O O . ALA A 1 73 ? -2.168 -4.755 1.151 1.00 49.50 73 ALA A O 1
ATOM 543 N N . ILE A 1 74 ? -1.532 -6.725 0.309 1.00 58.12 74 ILE A N 1
ATOM 544 C CA . ILE A 1 74 ? -2.652 -6.847 -0.663 1.00 58.12 74 ILE A CA 1
ATOM 545 C C . ILE A 1 74 ? -3.926 -7.429 -0.029 1.00 58.12 74 ILE A C 1
ATOM 547 O O . ILE A 1 74 ? -5.024 -7.285 -0.569 1.00 58.12 74 ILE A O 1
ATOM 551 N N . GLY A 1 75 ? -3.821 -8.067 1.142 1.00 67.06 75 GLY A N 1
ATOM 552 C CA . GLY A 1 75 ? -4.944 -8.790 1.751 1.00 67.06 75 GLY A CA 1
ATOM 553 C C . GLY A 1 75 ? -6.197 -7.934 1.980 1.00 67.06 75 GLY A C 1
ATOM 554 O O . GLY A 1 75 ? -7.312 -8.430 1.823 1.00 67.06 75 GLY A O 1
ATOM 555 N N . TRP A 1 76 ? -6.027 -6.646 2.300 1.00 76.00 76 TRP A N 1
ATOM 556 C CA . TRP A 1 76 ? -7.148 -5.730 2.528 1.00 76.00 76 TRP A CA 1
ATOM 557 C C . TRP A 1 76 ? -7.825 -5.285 1.226 1.00 76.00 76 TRP A C 1
ATOM 559 O O . TRP A 1 76 ? -9.051 -5.218 1.178 1.00 76.00 76 TRP A O 1
ATOM 569 N N . LEU A 1 77 ? -7.058 -5.050 0.155 1.00 74.81 77 LEU A N 1
ATOM 570 C CA . LEU A 1 77 ? -7.612 -4.606 -1.126 1.00 74.81 77 LEU A CA 1
ATOM 571 C C . LEU A 1 77 ? -8.441 -5.710 -1.788 1.00 74.81 77 LEU A C 1
ATOM 573 O O . LEU A 1 77 ? -9.495 -5.426 -2.346 1.00 74.81 77 LEU A O 1
ATOM 577 N N . ASN A 1 78 ? -8.032 -6.974 -1.647 1.00 74.56 78 ASN A N 1
ATOM 578 C CA . ASN A 1 78 ? -8.791 -8.122 -2.157 1.00 74.56 78 ASN A CA 1
ATOM 579 C C . ASN A 1 78 ? -10.180 -8.281 -1.508 1.00 74.56 78 ASN A C 1
ATOM 581 O O . ASN A 1 78 ? -11.010 -9.031 -2.020 1.00 74.56 78 ASN A O 1
ATOM 585 N N . ARG A 1 79 ? -10.448 -7.622 -0.370 1.00 75.00 79 ARG A N 1
ATOM 586 C CA . ARG A 1 79 ? -11.793 -7.592 0.231 1.00 75.00 79 ARG A CA 1
ATOM 587 C C . ARG A 1 79 ? -12.704 -6.540 -0.384 1.00 75.00 79 ARG A C 1
ATOM 589 O O . ARG A 1 79 ? -13.917 -6.633 -0.211 1.00 75.00 79 ARG A O 1
ATOM 596 N N . ILE A 1 80 ? -12.149 -5.555 -1.079 1.00 76.31 80 ILE A N 1
ATOM 597 C CA . ILE A 1 80 ? -12.934 -4.529 -1.754 1.00 76.31 80 ILE A CA 1
ATOM 598 C C . ILE A 1 80 ? -13.445 -5.127 -3.065 1.00 76.31 80 ILE A C 1
ATOM 600 O O . ILE A 1 80 ? -12.676 -5.654 -3.868 1.00 76.31 80 ILE A O 1
ATOM 604 N N . ARG A 1 81 ? -14.764 -5.073 -3.276 1.00 77.44 81 ARG A N 1
ATOM 605 C CA . ARG A 1 81 ? -15.382 -5.560 -4.512 1.00 77.44 81 ARG A CA 1
ATOM 606 C C . ARG A 1 81 ? -14.909 -4.701 -5.684 1.00 77.44 81 ARG A C 1
ATOM 608 O O . ARG A 1 81 ? -15.090 -3.486 -5.661 1.00 77.44 81 ARG A O 1
ATOM 615 N N . SER A 1 82 ? -14.343 -5.342 -6.705 1.00 75.19 82 SER A N 1
ATOM 616 C CA . SER A 1 82 ? -14.059 -4.677 -7.976 1.00 75.19 82 SER A CA 1
ATOM 617 C C . SER A 1 82 ? -15.366 -4.380 -8.720 1.00 75.19 82 SER A C 1
ATOM 619 O O . SER A 1 82 ? -16.288 -5.199 -8.739 1.00 75.19 82 SER A O 1
ATOM 621 N N . PHE A 1 83 ? -15.431 -3.197 -9.329 1.00 74.75 83 PHE A N 1
ATOM 622 C CA . PHE A 1 83 ? -16.525 -2.749 -10.191 1.00 74.75 83 PHE A CA 1
ATOM 623 C C . PHE A 1 83 ? -16.040 -2.470 -11.619 1.00 74.75 83 PHE A C 1
ATOM 625 O O . PHE A 1 83 ? -16.678 -1.710 -12.344 1.00 74.75 83 PHE A O 1
ATOM 632 N N . ASP A 1 84 ? -14.937 -3.099 -12.036 1.00 72.69 84 ASP A N 1
ATOM 633 C CA . ASP A 1 84 ? -14.291 -2.839 -13.331 1.00 72.69 84 ASP A CA 1
ATOM 634 C C . ASP A 1 84 ? -15.255 -3.022 -14.519 1.00 72.69 84 ASP A C 1
ATOM 636 O O . ASP A 1 84 ? -15.154 -2.328 -15.525 1.00 72.69 84 ASP A O 1
ATOM 640 N N . GLN A 1 85 ? -16.258 -3.893 -14.379 1.00 74.69 85 GLN A N 1
ATOM 641 C CA . GLN A 1 85 ? -17.285 -4.129 -15.399 1.00 74.69 85 GLN A CA 1
ATOM 642 C C . GLN A 1 85 ? -18.214 -2.931 -15.671 1.00 74.69 85 GLN A C 1
ATOM 644 O O . GLN A 1 85 ? -18.873 -2.905 -16.706 1.00 74.69 85 GLN A O 1
ATOM 649 N N . TYR A 1 86 ? -18.283 -1.951 -14.765 1.00 69.12 86 TYR A N 1
ATOM 650 C CA . TYR A 1 86 ? -19.141 -0.766 -14.896 1.00 69.12 86 TYR A CA 1
ATOM 651 C C . TYR A 1 86 ? -18.358 0.504 -15.270 1.00 69.12 86 TYR A C 1
ATOM 653 O O . TYR A 1 86 ? -18.942 1.577 -15.407 1.00 69.12 86 TYR A O 1
ATOM 661 N N . ALA A 1 87 ? -17.041 0.397 -15.458 1.00 65.38 87 ALA A N 1
ATOM 662 C CA . ALA A 1 87 ? -16.134 1.506 -15.743 1.00 65.38 87 ALA A CA 1
ATOM 663 C C . ALA A 1 87 ? -16.113 1.886 -17.240 1.00 65.38 87 ALA A C 1
ATOM 665 O O . ALA A 1 87 ? -15.055 1.923 -17.863 1.00 65.38 87 ALA A O 1
ATOM 666 N N . GLN A 1 88 ? -17.279 2.124 -17.849 1.00 62.84 88 GLN A N 1
ATOM 667 C CA . GLN A 1 88 ? -17.374 2.275 -19.307 1.00 62.84 88 GLN A CA 1
ATOM 668 C C . GLN A 1 88 ? -17.040 3.688 -19.824 1.00 62.84 88 GLN A C 1
ATOM 670 O O . GLN A 1 88 ? -16.735 3.819 -21.001 1.00 62.84 88 GLN A O 1
ATOM 675 N N . ASN A 1 89 ? -17.056 4.724 -18.969 1.00 65.38 89 ASN A N 1
ATOM 676 C CA . ASN A 1 89 ? -16.831 6.131 -19.356 1.00 65.38 89 ASN A CA 1
ATOM 677 C C . ASN A 1 89 ? -16.148 6.965 -18.248 1.00 65.38 89 ASN A C 1
ATOM 679 O O . ASN A 1 89 ? -16.619 8.050 -17.915 1.00 65.38 89 ASN A O 1
ATOM 683 N N . ASP A 1 90 ? -15.089 6.448 -17.622 1.00 65.44 90 ASP A N 1
ATOM 684 C CA . ASP A 1 90 ? -14.286 7.144 -16.591 1.00 65.44 90 ASP A CA 1
ATOM 685 C C . ASP A 1 90 ? -15.027 7.604 -15.314 1.00 65.44 90 ASP A C 1
ATOM 687 O O . ASP A 1 90 ? -14.398 8.115 -14.388 1.00 65.44 90 ASP A O 1
ATOM 691 N N . VAL A 1 91 ? -16.340 7.389 -15.212 1.00 67.31 91 VAL A N 1
ATOM 692 C CA . VAL A 1 91 ? -17.170 7.732 -14.053 1.00 67.31 91 VAL A CA 1
ATOM 693 C C . VAL A 1 91 ? -18.021 6.532 -13.664 1.00 67.31 91 VAL A C 1
ATOM 695 O O . VAL A 1 91 ? -18.712 5.945 -14.497 1.00 67.31 91 VAL A O 1
ATOM 698 N N . ILE A 1 92 ? -17.984 6.183 -12.380 1.00 71.25 92 ILE A N 1
ATOM 699 C CA . ILE A 1 92 ? -18.879 5.196 -11.780 1.00 71.25 92 ILE A CA 1
ATOM 700 C C . ILE A 1 92 ? -19.924 5.955 -10.960 1.00 71.25 92 ILE A C 1
ATOM 702 O O . ILE A 1 92 ? -19.581 6.690 -10.032 1.00 71.25 92 ILE A O 1
ATOM 706 N N . HIS A 1 93 ? -21.196 5.765 -11.303 1.00 70.12 93 HIS A N 1
ATOM 707 C CA . HIS A 1 93 ? -22.329 6.300 -10.552 1.00 70.12 93 HIS A CA 1
ATOM 708 C C . HIS A 1 93 ? -22.734 5.310 -9.463 1.00 70.12 93 HIS A C 1
ATOM 710 O O . HIS A 1 93 ? -23.110 4.171 -9.754 1.00 70.12 93 HIS A O 1
ATOM 716 N N . PHE A 1 94 ? -22.642 5.733 -8.205 1.00 65.56 94 PHE A N 1
ATOM 717 C CA . PHE A 1 94 ? -23.171 4.975 -7.081 1.00 65.56 94 PHE A CA 1
ATOM 718 C C . PHE A 1 94 ? -24.521 5.552 -6.676 1.00 65.56 94 PHE A C 1
ATOM 720 O O . PHE A 1 94 ? -24.595 6.667 -6.167 1.00 65.56 94 PHE A O 1
ATOM 727 N N . VAL A 1 95 ? -25.575 4.754 -6.835 1.00 64.19 95 VAL A N 1
ATOM 728 C CA . VAL A 1 95 ? -26.883 5.059 -6.255 1.00 64.19 95 VAL A CA 1
ATOM 729 C C . VAL A 1 95 ? -26.850 4.638 -4.792 1.00 64.19 95 VAL A C 1
ATOM 731 O O . VAL A 1 95 ? -26.756 3.449 -4.473 1.00 64.19 95 VAL A O 1
ATOM 734 N N . HIS A 1 96 ? -26.888 5.612 -3.889 1.00 56.75 96 HIS A N 1
ATOM 735 C CA . HIS A 1 96 ? -27.116 5.344 -2.480 1.00 56.75 96 HIS A CA 1
ATOM 736 C C . HIS A 1 96 ? -28.617 5.132 -2.283 1.00 56.75 96 HIS A C 1
ATOM 738 O O . HIS A 1 96 ? -29.358 6.103 -2.131 1.00 56.75 96 HIS A O 1
ATOM 744 N N . ILE A 1 97 ? -29.046 3.865 -2.315 1.00 56.03 97 ILE A N 1
ATOM 745 C CA . ILE A 1 97 ? -30.423 3.475 -1.992 1.00 56.03 97 ILE A CA 1
ATOM 746 C C . ILE A 1 97 ? -30.679 3.918 -0.550 1.00 56.03 97 ILE A C 1
ATOM 748 O O . ILE A 1 97 ? -30.044 3.432 0.391 1.00 56.03 97 ILE A O 1
ATOM 752 N N . GLY A 1 98 ? -31.518 4.936 -0.391 1.00 45.56 98 GLY A N 1
ATOM 753 C CA . GLY A 1 98 ? -31.752 5.585 0.889 1.00 45.56 98 GLY A CA 1
ATOM 754 C C . GLY A 1 98 ? -32.588 4.713 1.819 1.00 45.56 98 GLY A C 1
ATOM 755 O O . GLY A 1 98 ? -33.799 4.700 1.687 1.00 45.56 98 GLY A O 1
ATOM 756 N N . GLY A 1 99 ? -31.949 4.069 2.798 1.00 57.25 99 GLY A N 1
ATOM 757 C CA . GLY A 1 99 ? -32.608 3.453 3.957 1.00 57.25 99 GLY A CA 1
ATOM 758 C C . GLY A 1 99 ? -33.286 2.103 3.697 1.00 57.25 99 GLY A C 1
ATOM 759 O O . GLY A 1 99 ? -33.829 1.842 2.629 1.00 57.25 99 GLY A O 1
ATOM 760 N N . ASP A 1 100 ? -33.255 1.231 4.707 1.00 57.97 100 ASP A N 1
ATOM 761 C CA . ASP A 1 100 ? -34.070 0.015 4.713 1.00 57.97 100 ASP A CA 1
ATOM 762 C C . ASP A 1 100 ? -35.550 0.412 4.894 1.00 57.97 100 ASP A C 1
ATOM 764 O O . ASP A 1 100 ? -35.842 1.215 5.786 1.00 57.97 100 ASP A O 1
ATOM 768 N N . PRO A 1 101 ? -36.494 -0.126 4.098 1.00 61.56 101 PRO A N 1
ATOM 769 C CA . PRO A 1 101 ? -37.907 0.222 4.221 1.00 61.56 101 PRO A CA 1
ATOM 770 C C . PRO A 1 101 ? -38.442 -0.149 5.608 1.00 61.56 101 PRO A C 1
ATOM 772 O O . PRO A 1 101 ? -38.101 -1.202 6.164 1.00 61.56 101 PRO A O 1
ATOM 775 N N . THR A 1 102 ? -39.306 0.696 6.174 1.00 65.00 102 THR A N 1
ATOM 776 C CA . THR A 1 102 ? -39.855 0.446 7.510 1.00 65.00 102 THR A CA 1
ATOM 777 C C . THR A 1 102 ? -40.787 -0.774 7.512 1.00 65.00 102 THR A C 1
ATOM 779 O O . THR A 1 102 ? -41.836 -0.806 6.872 1.00 65.00 102 THR A O 1
ATOM 782 N N . VAL A 1 103 ? -40.407 -1.823 8.252 1.00 67.88 103 VAL A N 1
ATOM 783 C CA . VAL A 1 103 ? -41.241 -3.023 8.422 1.00 67.88 103 VAL A CA 1
ATOM 784 C C . VAL A 1 103 ? -42.225 -2.795 9.569 1.00 67.88 103 VAL A C 1
ATOM 786 O O . VAL A 1 103 ? -41.840 -2.752 10.737 1.00 67.88 103 VAL A O 1
ATOM 789 N N . LEU A 1 104 ? -43.511 -2.668 9.242 1.00 73.25 104 LEU A N 1
ATOM 790 C CA . LEU A 1 104 ? -44.589 -2.543 10.224 1.00 73.25 104 LEU A CA 1
ATOM 791 C C . LEU A 1 104 ? -45.016 -3.934 10.723 1.00 73.25 104 LEU A C 1
ATOM 793 O O . LEU A 1 104 ? -45.493 -4.759 9.945 1.00 73.25 104 LEU A O 1
ATOM 797 N N . ILE A 1 105 ? -44.884 -4.195 12.026 1.00 67.31 105 ILE A N 1
ATOM 798 C CA . ILE A 1 105 ? -45.348 -5.436 12.670 1.00 67.31 105 ILE A CA 1
ATOM 799 C C . ILE A 1 105 ? -46.672 -5.144 13.394 1.00 67.31 105 ILE A C 1
ATOM 801 O O . ILE A 1 105 ? -46.741 -4.211 14.189 1.00 67.31 105 ILE A O 1
ATOM 805 N N . ASN A 1 106 ? -47.711 -5.953 13.144 1.00 68.88 106 ASN A N 1
ATOM 806 C CA . ASN A 1 106 ? -49.059 -5.839 13.736 1.00 68.88 106 ASN A CA 1
ATOM 807 C C . ASN A 1 106 ? -49.817 -4.527 13.425 1.00 68.88 106 ASN A C 1
ATOM 809 O O . ASN A 1 106 ? -50.495 -3.977 14.293 1.00 68.88 106 ASN A O 1
ATOM 813 N N . ASN A 1 107 ? -49.738 -4.019 12.189 1.00 68.06 107 ASN A N 1
ATOM 814 C CA . ASN A 1 107 ? -50.530 -2.853 11.786 1.00 68.06 107 ASN A CA 1
ATOM 815 C C . ASN A 1 107 ? -52.028 -3.200 11.625 1.00 68.06 107 ASN A C 1
ATOM 817 O O . ASN A 1 107 ? -52.370 -4.221 11.031 1.00 68.06 107 ASN A O 1
ATOM 821 N N . THR A 1 108 ? -52.919 -2.338 12.125 1.00 66.75 108 THR A N 1
ATOM 822 C CA . THR A 1 108 ? -54.389 -2.514 12.087 1.00 66.75 108 THR A CA 1
ATOM 823 C C . THR A 1 108 ? -55.124 -1.402 11.329 1.00 66.75 108 THR A C 1
ATOM 825 O O . THR A 1 108 ? -56.337 -1.491 11.143 1.00 66.75 108 THR A O 1
ATOM 828 N N . THR A 1 109 ? -54.414 -0.381 10.838 1.00 56.94 109 THR A N 1
ATOM 829 C CA . THR A 1 109 ? -54.989 0.771 10.128 1.00 56.94 109 THR A CA 1
ATOM 830 C C . THR A 1 109 ? -54.575 0.812 8.656 1.00 56.94 109 THR A C 1
ATOM 832 O O . THR A 1 109 ? -53.399 0.700 8.306 1.00 56.94 109 THR A O 1
ATOM 835 N N . TYR A 1 110 ? -55.577 1.010 7.796 1.00 57.31 110 TYR A N 1
ATOM 836 C CA . TYR A 1 110 ? -55.466 1.173 6.345 1.00 57.31 110 TYR A CA 1
ATOM 837 C C . TYR A 1 110 ? -56.115 2.502 5.923 1.00 57.31 110 TYR A C 1
ATOM 839 O O . TYR A 1 110 ? -57.107 2.891 6.546 1.00 57.31 110 TYR A O 1
ATOM 847 N N . PRO A 1 111 ? -55.640 3.173 4.855 1.00 65.12 111 PRO A N 1
ATOM 848 C CA . PRO A 1 111 ? -54.532 2.812 3.958 1.00 65.12 111 PRO A CA 1
ATOM 849 C C . PRO A 1 111 ? -53.142 3.214 4.489 1.00 65.12 111 PRO A C 1
ATOM 851 O O . PRO A 1 111 ? -53.004 4.147 5.275 1.00 65.12 111 PRO A O 1
ATOM 854 N N . LEU A 1 112 ? -52.108 2.497 4.039 1.00 68.12 112 LEU A N 1
ATOM 855 C CA . LEU A 1 112 ? -50.708 2.764 4.383 1.00 68.12 112 LEU A CA 1
ATOM 856 C C . LEU A 1 112 ? -50.221 4.064 3.725 1.00 68.12 112 LEU A C 1
ATOM 858 O O . LEU A 1 112 ? -50.485 4.302 2.547 1.00 68.12 112 LEU A O 1
ATOM 862 N N . ALA A 1 113 ? -49.482 4.883 4.474 1.00 66.56 113 ALA A N 1
ATOM 863 C CA . ALA A 1 113 ? -48.782 6.033 3.913 1.00 66.56 113 ALA A CA 1
ATOM 864 C C . ALA A 1 113 ? -47.596 5.562 3.054 1.00 66.56 113 ALA A C 1
ATOM 866 O O . ALA A 1 113 ? -46.882 4.635 3.433 1.00 66.56 113 ALA A O 1
ATOM 867 N N . ILE A 1 114 ? -47.395 6.198 1.898 1.00 63.28 114 ILE A N 1
ATOM 868 C CA . ILE A 1 114 ? -46.273 5.909 0.998 1.00 63.28 114 ILE A CA 1
ATOM 869 C C . ILE A 1 114 ? -45.013 6.549 1.589 1.00 63.28 114 ILE A C 1
ATOM 871 O O . ILE A 1 114 ? -44.953 7.767 1.755 1.00 63.28 114 ILE A O 1
ATOM 875 N N . GLU A 1 115 ? -44.016 5.728 1.911 1.00 61.44 115 GLU A N 1
ATOM 876 C CA . GLU A 1 115 ? -42.687 6.190 2.307 1.00 61.44 115 GLU A CA 1
ATOM 877 C C . GLU A 1 115 ? -41.886 6.528 1.038 1.00 61.44 115 GLU A C 1
ATOM 879 O O . GLU A 1 115 ? -41.705 5.681 0.165 1.00 61.44 115 GLU A O 1
ATOM 884 N N . ASN A 1 116 ? -41.438 7.781 0.906 1.00 58.25 116 ASN A N 1
ATOM 885 C CA . ASN A 1 116 ? -40.539 8.187 -0.173 1.00 58.25 116 ASN A CA 1
ATOM 886 C C . ASN A 1 116 ? -39.096 7.932 0.269 1.00 58.25 116 ASN A C 1
ATOM 888 O O . ASN A 1 116 ? -38.632 8.569 1.214 1.00 58.25 116 ASN A O 1
ATOM 892 N N . LEU A 1 117 ? -38.391 7.045 -0.434 1.00 60.25 117 LEU A N 1
ATOM 893 C CA . LEU A 1 117 ? -36.957 6.812 -0.263 1.00 60.25 117 LEU A CA 1
ATOM 894 C C . LEU A 1 117 ? -36.217 7.652 -1.317 1.00 60.25 117 LEU A C 1
ATOM 896 O O . LEU A 1 117 ? -36.245 7.299 -2.495 1.00 60.25 117 LEU A O 1
ATOM 900 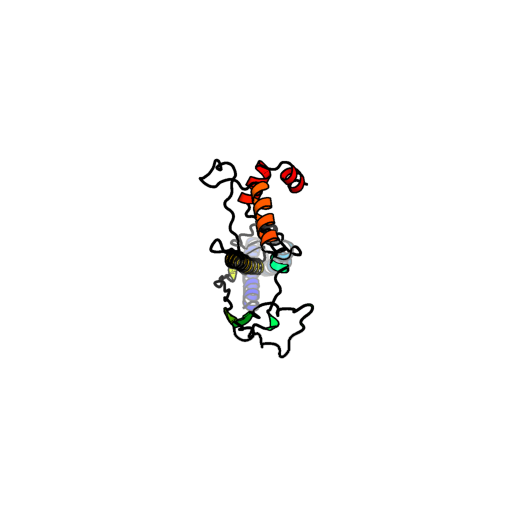N N . PRO A 1 118 ? -35.621 8.803 -0.954 1.00 54.59 118 PRO A N 1
ATOM 901 C CA . PRO A 1 118 ? -34.846 9.585 -1.902 1.00 54.59 118 PRO A CA 1
ATOM 902 C C . PRO A 1 118 ? -33.512 8.886 -2.185 1.00 54.59 118 PRO A C 1
ATOM 904 O O . PRO A 1 118 ? -32.689 8.703 -1.285 1.00 54.59 118 PRO A O 1
ATOM 907 N N . ASP A 1 119 ? -33.284 8.545 -3.448 1.00 53.72 119 ASP A N 1
ATOM 908 C CA . ASP A 1 119 ? -31.997 8.044 -3.918 1.00 53.72 119 ASP A CA 1
ATOM 909 C C . ASP A 1 119 ? -31.022 9.209 -4.120 1.00 53.72 119 ASP A C 1
ATOM 911 O O . ASP A 1 119 ? -31.328 10.189 -4.805 1.00 53.72 119 ASP A O 1
ATOM 915 N N . ALA A 1 120 ? -29.830 9.109 -3.531 1.00 60.50 120 ALA A N 1
ATOM 916 C CA . ALA A 1 120 ? -28.752 10.065 -3.771 1.00 60.50 120 ALA A CA 1
ATOM 917 C C . ALA A 1 120 ? -27.734 9.461 -4.748 1.00 60.50 120 ALA A C 1
ATOM 919 O O . ALA A 1 120 ? -27.173 8.400 -4.472 1.00 60.50 120 ALA A O 1
ATOM 920 N N . ASP A 1 121 ? -27.474 10.135 -5.873 1.00 61.94 121 ASP A N 1
ATOM 921 C CA . ASP A 1 121 ? -26.391 9.755 -6.789 1.00 61.94 121 ASP A CA 1
ATOM 922 C C . ASP A 1 121 ? -25.057 10.333 -6.303 1.00 61.94 121 ASP A C 1
ATOM 924 O O . ASP A 1 121 ? -24.938 11.527 -6.002 1.00 61.94 121 ASP A O 1
ATOM 928 N N . LYS A 1 122 ? -24.038 9.479 -6.235 1.00 67.31 122 LYS A N 1
ATOM 929 C CA . LYS A 1 122 ? -22.655 9.869 -5.981 1.00 67.31 122 LYS A CA 1
ATOM 930 C C . LYS A 1 122 ? -21.778 9.369 -7.122 1.00 67.31 122 LYS A C 1
ATOM 932 O O . LYS A 1 122 ? -21.387 8.203 -7.159 1.00 67.31 122 LYS A O 1
ATOM 937 N N . ALA A 1 123 ? -21.416 10.283 -8.015 1.00 69.50 123 ALA A N 1
ATOM 938 C CA . ALA A 1 123 ? -20.439 10.030 -9.064 1.00 69.50 123 ALA A CA 1
ATOM 939 C C . ALA A 1 123 ? -19.010 9.976 -8.488 1.00 69.50 123 ALA A C 1
ATOM 941 O O . ALA A 1 123 ? -18.602 10.854 -7.722 1.00 69.50 123 ALA A O 1
ATOM 942 N N . ILE A 1 124 ? -18.242 8.953 -8.868 1.00 71.88 124 ILE A N 1
ATOM 943 C CA . ILE A 1 124 ? -16.804 8.833 -8.593 1.00 71.88 124 ILE A CA 1
ATOM 944 C C . ILE A 1 124 ? -16.063 8.763 -9.930 1.00 71.88 124 ILE A C 1
ATOM 946 O O . ILE A 1 124 ? -16.325 7.871 -10.734 1.00 71.88 124 ILE A O 1
ATOM 950 N N . SER A 1 125 ? -15.137 9.694 -10.162 1.00 76.62 125 SER A N 1
ATOM 951 C CA . SER A 1 125 ? -14.260 9.708 -11.338 1.00 76.62 125 SER A CA 1
ATOM 952 C C . SER A 1 125 ? -13.056 8.780 -11.160 1.00 76.62 125 SER A C 1
ATOM 954 O O . SER A 1 125 ? -12.519 8.662 -10.056 1.00 76.62 125 SER A O 1
ATOM 956 N N . LEU A 1 126 ? -12.599 8.160 -12.247 1.00 79.56 126 LEU A N 1
ATOM 957 C CA . LEU A 1 126 ? -11.403 7.322 -12.273 1.00 79.56 126 LEU A CA 1
ATOM 958 C C . LEU A 1 126 ? -10.133 8.164 -12.448 1.00 79.56 126 LEU A C 1
ATOM 960 O O . LEU A 1 126 ? -10.059 9.042 -13.305 1.00 79.56 126 LEU A O 1
ATOM 964 N N . ASP A 1 127 ? -9.112 7.854 -11.648 1.00 80.81 127 ASP A N 1
ATOM 965 C CA . ASP A 1 127 ? -7.788 8.467 -11.743 1.00 80.81 127 ASP A CA 1
ATOM 966 C C . ASP A 1 127 ? -6.904 7.700 -12.743 1.00 80.81 127 ASP A C 1
ATOM 968 O O . 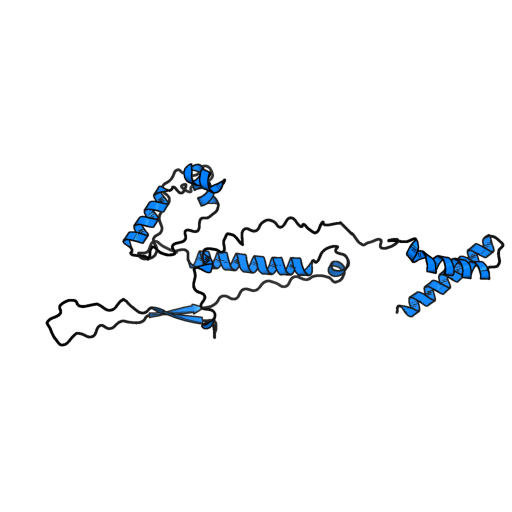ASP A 1 127 ? -6.822 6.467 -12.723 1.00 80.81 127 ASP A O 1
ATOM 972 N N . LYS A 1 128 ? -6.185 8.431 -13.603 1.00 83.81 128 LYS A N 1
ATOM 973 C CA . LYS A 1 128 ? -5.267 7.850 -14.591 1.00 83.81 128 LYS A CA 1
ATOM 974 C C . LYS A 1 128 ? -3.846 7.748 -14.034 1.00 83.81 128 LYS A C 1
ATOM 976 O O . LYS A 1 128 ? -3.219 8.761 -13.734 1.00 83.81 128 LYS A O 1
ATOM 981 N N . TYR A 1 129 ? -3.299 6.535 -13.992 1.00 82.94 129 TYR A N 1
ATOM 982 C CA . TYR A 1 129 ? -1.907 6.290 -13.602 1.00 82.94 129 TYR A CA 1
ATOM 983 C C . TYR A 1 129 ? -1.015 6.171 -14.838 1.00 82.94 129 TYR A C 1
ATOM 985 O O . TYR A 1 129 ? -1.248 5.323 -15.700 1.00 82.94 129 TYR A O 1
ATOM 993 N N . GLN A 1 130 ? 0.013 7.013 -14.932 1.00 84.19 130 GLN A N 1
ATOM 994 C CA . GLN A 1 130 ? 1.016 6.957 -15.997 1.00 84.19 130 GLN A CA 1
ATOM 995 C C . GLN A 1 130 ? 2.403 7.215 -15.414 1.00 84.19 130 GLN A C 1
ATOM 997 O O . GLN A 1 130 ? 2.566 8.075 -14.549 1.00 84.19 130 GLN A O 1
ATOM 1002 N N . THR A 1 131 ? 3.405 6.492 -15.905 1.00 87.69 131 THR A N 1
ATOM 1003 C CA . THR A 1 131 ? 4.811 6.749 -15.593 1.00 87.69 131 THR A CA 1
ATOM 1004 C C . THR A 1 131 ? 5.488 7.472 -16.751 1.00 87.69 131 THR A C 1
ATOM 1006 O O . THR A 1 131 ? 5.054 7.394 -17.902 1.00 87.69 131 THR A O 1
ATOM 1009 N N . LEU A 1 132 ? 6.562 8.204 -16.450 1.00 87.44 132 LEU A N 1
ATOM 1010 C CA . LEU A 1 132 ? 7.387 8.820 -17.484 1.00 87.44 132 LEU A CA 1
ATOM 1011 C C . LEU A 1 132 ? 8.207 7.743 -18.212 1.00 87.44 132 LEU A C 1
ATOM 1013 O O . LEU A 1 132 ? 8.759 6.855 -17.555 1.00 87.44 132 LEU A O 1
ATOM 1017 N N . PRO A 1 133 ? 8.334 7.816 -19.548 1.00 85.69 133 PRO A N 1
ATOM 1018 C CA . PRO A 1 133 ? 9.098 6.833 -20.304 1.00 85.69 133 PRO A CA 1
ATOM 1019 C C . PRO A 1 133 ? 10.580 6.881 -19.914 1.00 85.69 133 PRO A C 1
ATOM 1021 O O . PRO A 1 133 ? 11.194 7.947 -19.855 1.00 85.69 133 PRO A O 1
ATOM 1024 N N . THR A 1 134 ? 11.175 5.715 -19.661 1.00 86.88 134 THR A N 1
ATOM 1025 C CA . THR A 1 134 ? 12.612 5.586 -19.379 1.00 86.88 134 THR A CA 1
ATOM 1026 C C . THR A 1 134 ? 13.356 5.232 -20.657 1.00 86.88 134 THR A C 1
ATOM 1028 O O . THR A 1 134 ? 13.047 4.234 -21.303 1.00 86.88 134 THR A O 1
ATOM 1031 N N . ARG A 1 135 ? 14.353 6.043 -21.023 1.00 85.56 135 ARG A N 1
ATOM 1032 C CA . ARG A 1 135 ? 15.212 5.782 -22.182 1.00 85.56 135 ARG A CA 1
ATOM 1033 C C . ARG A 1 135 ? 16.258 4.721 -21.834 1.00 85.56 135 ARG A C 1
ATOM 1035 O O . ARG A 1 135 ? 16.935 4.846 -20.817 1.00 85.56 135 ARG A O 1
ATOM 1042 N N . ILE A 1 136 ? 16.410 3.729 -22.704 1.00 80.56 136 ILE A N 1
ATOM 1043 C CA . ILE A 1 136 ? 17.480 2.723 -22.665 1.00 80.56 136 ILE A CA 1
ATOM 1044 C C . ILE A 1 136 ? 18.271 2.882 -23.967 1.00 80.56 136 ILE A C 1
ATOM 1046 O O . ILE A 1 136 ? 17.656 2.973 -25.032 1.00 80.56 136 ILE A O 1
ATOM 1050 N N . THR A 1 137 ? 19.600 3.010 -23.898 1.00 84.50 137 THR A N 1
ATOM 1051 C CA . THR A 1 137 ? 20.432 3.071 -25.115 1.00 84.50 137 THR A CA 1
ATOM 1052 C C . THR A 1 137 ? 20.712 1.682 -25.672 1.00 84.50 137 THR A C 1
ATOM 1054 O O . THR A 1 137 ? 20.714 0.696 -24.940 1.00 84.50 137 THR A O 1
ATOM 1057 N N . ASP A 1 138 ? 20.991 1.616 -26.973 1.00 76.56 138 ASP A N 1
ATOM 1058 C CA . ASP A 1 138 ? 21.348 0.369 -27.660 1.00 76.56 138 ASP A CA 1
ATOM 1059 C C . ASP A 1 138 ? 22.636 -0.251 -27.085 1.00 76.56 138 ASP A C 1
ATOM 1061 O O . ASP A 1 138 ? 22.701 -1.450 -26.818 1.00 76.56 138 ASP A O 1
ATOM 1065 N N . ASP A 1 139 ? 23.620 0.591 -26.750 1.00 78.00 139 ASP A N 1
ATOM 1066 C CA . ASP A 1 139 ? 24.858 0.156 -26.094 1.00 78.00 139 ASP A CA 1
ATOM 1067 C C . ASP A 1 139 ? 24.588 -0.502 -24.733 1.00 78.00 139 ASP A C 1
ATOM 1069 O O . ASP A 1 139 ? 25.186 -1.522 -24.403 1.00 78.00 139 ASP A O 1
ATOM 1073 N N . GLU A 1 140 ? 23.657 0.041 -23.943 1.00 72.38 140 GLU A N 1
ATOM 1074 C CA . GLU A 1 140 ? 23.280 -0.539 -22.650 1.00 72.38 140 GLU A CA 1
ATOM 1075 C C . GLU A 1 140 ? 22.541 -1.866 -22.816 1.00 72.38 140 GLU A C 1
ATOM 1077 O O . GLU A 1 140 ? 22.703 -2.761 -21.990 1.00 72.38 140 GLU A O 1
ATOM 1082 N N . LEU A 1 141 ? 21.745 -2.015 -23.875 1.00 72.00 141 LEU A N 1
ATOM 1083 C CA . LEU A 1 141 ? 21.033 -3.259 -24.154 1.00 72.00 141 LEU A CA 1
ATOM 1084 C C . LEU A 1 141 ? 22.000 -4.406 -24.484 1.00 72.00 141 LEU A C 1
ATOM 1086 O O . LEU A 1 141 ? 21.747 -5.549 -24.108 1.00 72.00 141 LEU A O 1
ATOM 1090 N N . HIS A 1 142 ? 23.104 -4.105 -25.172 1.00 72.94 142 HIS A N 1
ATOM 1091 C CA . HIS A 1 142 ? 24.047 -5.110 -25.668 1.00 72.94 142 HIS A CA 1
ATOM 1092 C C . HIS A 1 142 ? 25.307 -5.296 -24.812 1.00 72.94 142 HIS A C 1
ATOM 1094 O O . HIS A 1 142 ? 25.956 -6.340 -24.915 1.00 72.94 142 HIS A O 1
ATOM 1100 N N . ALA A 1 143 ? 25.676 -4.311 -23.988 1.00 73.75 143 ALA A N 1
ATOM 1101 C CA . ALA A 1 143 ? 26.862 -4.383 -23.134 1.00 73.75 143 ALA A CA 1
ATOM 1102 C C . ALA A 1 143 ? 26.579 -4.957 -21.738 1.00 73.75 143 ALA A C 1
ATOM 1104 O O . ALA A 1 143 ? 27.495 -5.487 -21.108 1.00 73.75 143 ALA A O 1
ATOM 1105 N N . LEU A 1 144 ? 25.343 -4.847 -21.239 1.00 73.31 144 LEU A N 1
ATOM 1106 C CA . LEU A 1 144 ? 25.000 -5.304 -19.895 1.00 73.31 144 LEU A CA 1
ATOM 1107 C C . LEU A 1 144 ? 24.830 -6.826 -19.838 1.00 73.31 144 LEU A C 1
ATOM 1109 O O . LEU A 1 144 ? 24.285 -7.460 -20.736 1.00 73.31 144 LEU A O 1
ATOM 1113 N N . SER A 1 145 ? 25.283 -7.412 -18.732 1.00 69.94 145 SER A N 1
ATOM 1114 C CA . SER A 1 145 ? 25.195 -8.846 -18.436 1.00 69.94 145 SER A CA 1
ATOM 1115 C C . SER A 1 145 ? 23.809 -9.296 -17.946 1.00 69.94 145 SER A C 1
ATOM 1117 O O . SER A 1 145 ? 23.589 -10.493 -17.766 1.00 69.94 145 SER A O 1
ATOM 1119 N N . TYR A 1 146 ? 22.876 -8.358 -17.737 1.00 73.31 146 TYR A N 1
ATOM 1120 C CA . TYR A 1 146 ? 21.522 -8.600 -17.231 1.00 73.31 146 TYR A CA 1
ATOM 1121 C C . TYR A 1 146 ? 20.454 -7.934 -18.109 1.00 73.31 146 TYR A C 1
ATOM 1123 O O . TYR A 1 146 ? 20.716 -6.946 -18.795 1.00 73.31 146 TYR A O 1
ATOM 1131 N N . ASP A 1 147 ? 19.218 -8.440 -18.034 1.00 79.25 147 ASP A N 1
ATOM 1132 C CA . ASP A 1 147 ? 18.077 -7.860 -18.745 1.00 79.25 147 ASP A CA 1
ATOM 1133 C C . ASP A 1 147 ? 17.617 -6.547 -18.084 1.00 79.25 147 ASP A C 1
ATOM 1135 O O . ASP A 1 147 ? 16.800 -6.512 -17.153 1.00 79.25 147 ASP A O 1
ATOM 1139 N N . LYS A 1 148 ? 18.168 -5.430 -18.571 1.00 80.00 148 LYS A N 1
ATOM 1140 C CA . LYS A 1 148 ? 17.788 -4.082 -18.132 1.00 80.00 148 LYS A CA 1
ATOM 1141 C C . LYS A 1 148 ? 16.349 -3.730 -18.516 1.00 80.00 148 LYS A C 1
ATOM 1143 O O . LYS A 1 148 ? 15.709 -2.982 -17.776 1.00 80.00 148 LYS A O 1
ATOM 1148 N N . MET A 1 149 ? 15.829 -4.259 -19.624 1.00 78.75 149 MET A N 1
ATOM 1149 C CA . MET A 1 149 ? 14.474 -3.954 -20.087 1.00 78.75 149 MET A CA 1
ATOM 1150 C C . MET A 1 149 ? 13.439 -4.521 -19.115 1.00 78.75 149 MET A C 1
ATOM 1152 O O . MET A 1 149 ? 12.585 -3.776 -18.629 1.00 78.75 149 MET A O 1
ATOM 1156 N N . ALA A 1 150 ? 13.566 -5.803 -18.762 1.00 79.12 150 ALA A N 1
ATOM 1157 C CA . ALA A 1 150 ? 12.688 -6.442 -17.783 1.00 79.12 150 ALA A CA 1
ATOM 1158 C C . ALA A 1 150 ? 12.733 -5.721 -16.427 1.00 79.12 150 ALA A C 1
ATOM 1160 O O . ALA A 1 150 ? 11.692 -5.379 -15.872 1.00 79.12 150 ALA A O 1
ATOM 1161 N N . SER A 1 151 ? 13.932 -5.389 -15.944 1.00 82.00 151 SER A N 1
ATOM 1162 C CA . SER A 1 151 ? 14.126 -4.653 -14.686 1.00 82.00 151 SER A CA 1
ATOM 1163 C C . SER A 1 151 ? 13.432 -3.284 -14.673 1.00 82.00 151 SER A C 1
ATOM 1165 O O . SER A 1 151 ? 12.805 -2.895 -13.685 1.00 82.00 151 SER A O 1
ATOM 1167 N N . VAL A 1 152 ? 13.506 -2.535 -15.774 1.00 83.56 152 VAL A N 1
ATOM 1168 C CA . VAL A 1 152 ? 12.838 -1.231 -15.884 1.00 83.56 152 VAL A CA 1
ATOM 1169 C C . VAL A 1 152 ? 11.317 -1.397 -15.912 1.00 83.56 152 VAL A C 1
ATOM 1171 O O . VAL A 1 152 ? 10.623 -0.657 -15.214 1.00 83.56 152 VAL A O 1
ATOM 1174 N N . ILE A 1 153 ? 10.795 -2.382 -16.647 1.00 81.50 153 ILE A N 1
ATOM 1175 C CA . ILE A 1 153 ? 9.356 -2.686 -16.686 1.00 81.50 153 ILE A CA 1
ATOM 1176 C C . ILE A 1 153 ? 8.838 -3.071 -15.294 1.00 81.50 153 ILE A C 1
ATOM 1178 O O . ILE A 1 153 ? 7.801 -2.557 -14.868 1.00 81.50 153 ILE A O 1
ATOM 1182 N N . GLU A 1 154 ? 9.566 -3.922 -14.567 1.00 83.12 154 GLU A N 1
ATOM 1183 C CA . GLU A 1 154 ? 9.226 -4.303 -13.191 1.00 83.12 154 GLU A CA 1
ATOM 1184 C C . GLU A 1 154 ? 9.151 -3.073 -12.275 1.00 83.12 154 GLU A C 1
ATOM 1186 O O . GLU A 1 154 ? 8.147 -2.877 -11.593 1.00 83.12 154 GLU A O 1
ATOM 1191 N N . ARG A 1 155 ? 10.136 -2.168 -12.335 1.00 83.50 155 ARG A N 1
ATOM 1192 C CA . ARG A 1 155 ? 10.129 -0.933 -11.527 1.00 83.50 155 ARG A CA 1
ATOM 1193 C C . ARG A 1 155 ? 8.945 -0.022 -11.842 1.00 83.50 155 ARG A C 1
ATOM 1195 O O . ARG A 1 155 ? 8.347 0.530 -10.921 1.00 83.50 155 ARG A O 1
ATOM 1202 N N . HIS A 1 156 ? 8.595 0.141 -13.120 1.00 86.12 156 HIS A N 1
ATOM 1203 C CA . HIS A 1 156 ? 7.410 0.918 -13.511 1.00 86.12 156 HIS A CA 1
ATOM 1204 C C . HIS A 1 156 ? 6.135 0.301 -12.947 1.00 86.12 156 HIS A C 1
ATOM 1206 O O . HIS A 1 156 ? 5.313 1.009 -12.364 1.00 86.12 156 HIS A O 1
ATOM 1212 N N . ARG A 1 157 ? 5.992 -1.023 -13.065 1.00 82.12 157 ARG A N 1
ATOM 1213 C CA . ARG A 1 157 ? 4.859 -1.763 -12.503 1.00 82.12 157 ARG A CA 1
ATOM 1214 C C . ARG A 1 157 ? 4.771 -1.587 -10.986 1.00 82.12 157 ARG A C 1
ATOM 1216 O O . ARG A 1 157 ? 3.682 -1.342 -10.468 1.00 82.12 157 ARG A O 1
ATOM 1223 N N . ASP A 1 158 ? 5.892 -1.688 -10.286 1.00 83.31 158 ASP A N 1
ATOM 1224 C CA . ASP A 1 158 ? 5.934 -1.596 -8.828 1.00 83.31 158 ASP A CA 1
ATOM 1225 C C . ASP A 1 158 ? 5.567 -0.198 -8.328 1.00 83.31 158 ASP A C 1
ATOM 1227 O O . ASP A 1 158 ? 4.738 -0.076 -7.427 1.00 83.31 158 ASP A O 1
ATOM 1231 N N . VAL A 1 159 ? 6.093 0.858 -8.955 1.00 85.00 159 VAL A N 1
ATOM 1232 C CA . VAL A 1 159 ? 5.761 2.249 -8.596 1.00 85.00 159 VAL A CA 1
ATOM 1233 C C . VAL A 1 159 ? 4.282 2.553 -8.851 1.00 85.00 159 VAL A C 1
ATOM 1235 O O . VAL A 1 159 ? 3.629 3.204 -8.029 1.00 85.00 159 VAL A O 1
ATOM 1238 N N . ILE A 1 160 ? 3.716 2.057 -9.956 1.00 84.94 160 ILE A N 1
ATOM 1239 C CA . ILE A 1 160 ? 2.278 2.197 -10.234 1.00 84.94 160 ILE A CA 1
ATOM 1240 C C . ILE A 1 160 ? 1.453 1.512 -9.139 1.00 84.94 160 ILE A C 1
ATOM 1242 O O . ILE A 1 160 ? 0.491 2.090 -8.636 1.00 84.94 160 ILE A O 1
ATOM 1246 N N . ASN A 1 161 ? 1.832 0.301 -8.731 1.00 83.25 161 ASN A N 1
ATOM 1247 C CA . ASN A 1 161 ? 1.107 -0.420 -7.686 1.00 83.25 161 ASN A CA 1
ATOM 1248 C C . ASN A 1 161 ? 1.224 0.272 -6.320 1.00 83.25 161 ASN A C 1
ATOM 1250 O O . ASN A 1 161 ? 0.218 0.439 -5.635 1.00 83.25 161 ASN A O 1
ATOM 1254 N N . GLU A 1 162 ? 2.420 0.721 -5.939 1.00 82.81 162 GLU A N 1
ATOM 1255 C CA . GLU A 1 162 ? 2.670 1.424 -4.675 1.00 82.81 162 GLU A CA 1
ATOM 1256 C C . GLU A 1 162 ? 1.835 2.709 -4.569 1.00 82.81 162 GLU A C 1
ATOM 1258 O O . GLU A 1 162 ? 1.115 2.920 -3.590 1.00 82.81 162 GLU A O 1
ATOM 1263 N N . THR A 1 163 ? 1.851 3.531 -5.621 1.00 84.75 163 THR A N 1
ATOM 1264 C CA . THR A 1 163 ? 1.068 4.776 -5.678 1.00 84.75 163 THR A CA 1
ATOM 1265 C C . THR A 1 163 ? -0.437 4.516 -5.689 1.00 84.75 163 THR A C 1
ATOM 1267 O O . THR A 1 163 ? -1.186 5.214 -4.997 1.00 84.75 163 THR A O 1
ATOM 1270 N N . LYS A 1 164 ? -0.893 3.478 -6.402 1.00 83.25 164 LYS A N 1
ATOM 1271 C CA . LYS A 1 164 ? -2.291 3.028 -6.384 1.00 83.25 164 LYS A CA 1
ATOM 1272 C C . LYS A 1 164 ? -2.736 2.647 -4.972 1.00 83.25 164 LYS A C 1
ATOM 1274 O O . LYS A 1 164 ? -3.786 3.106 -4.521 1.00 83.25 164 LYS A O 1
ATOM 1279 N N . TYR A 1 165 ? -1.952 1.841 -4.258 1.00 82.44 165 TYR A N 1
ATOM 1280 C CA . TYR A 1 165 ? -2.302 1.401 -2.905 1.00 82.44 165 TYR A CA 1
ATOM 1281 C C . TYR A 1 165 ? -2.273 2.547 -1.892 1.00 82.44 165 TYR A C 1
ATOM 1283 O O . TYR A 1 165 ? -3.194 2.655 -1.083 1.00 82.44 165 TYR A O 1
ATOM 1291 N N . ALA A 1 166 ? -1.286 3.442 -1.967 1.00 83.12 166 ALA A N 1
ATOM 1292 C CA . ALA A 1 166 ? -1.217 4.622 -1.104 1.00 83.12 166 ALA A CA 1
ATOM 1293 C C . ALA A 1 166 ? -2.425 5.553 -1.309 1.00 83.12 166 ALA A C 1
ATOM 1295 O O . ALA A 1 166 ? -3.051 5.993 -0.340 1.00 83.12 166 ALA A O 1
ATOM 1296 N N . LYS A 1 167 ? -2.807 5.803 -2.568 1.00 84.31 167 LYS A N 1
ATOM 1297 C CA . LYS A 1 167 ? -4.001 6.592 -2.898 1.00 84.31 167 LYS A CA 1
ATOM 1298 C C . LYS A 1 167 ? -5.276 5.917 -2.394 1.00 84.31 167 LYS A C 1
ATOM 1300 O O . LYS A 1 167 ? -6.118 6.594 -1.811 1.00 84.31 167 LYS A O 1
ATOM 1305 N N . ALA A 1 168 ? -5.403 4.602 -2.576 1.00 81.62 168 ALA A N 1
ATOM 1306 C CA . ALA A 1 168 ? -6.555 3.845 -2.098 1.00 81.62 168 ALA A CA 1
ATOM 1307 C C . ALA A 1 168 ? -6.680 3.904 -0.564 1.00 81.62 168 ALA A C 1
ATOM 1309 O O . ALA A 1 168 ? -7.763 4.184 -0.056 1.00 81.62 168 ALA A O 1
ATOM 1310 N N . LEU A 1 169 ? -5.578 3.738 0.177 1.00 82.81 169 LEU A N 1
ATOM 1311 C CA . LEU A 1 169 ? -5.568 3.903 1.636 1.00 82.81 169 LEU A CA 1
ATOM 1312 C C . LEU A 1 169 ? -5.998 5.311 2.051 1.00 82.81 169 LEU A C 1
ATOM 1314 O O . LEU A 1 169 ? -6.854 5.459 2.919 1.00 82.81 169 LEU A O 1
ATOM 1318 N N . SER A 1 170 ? -5.453 6.342 1.401 1.00 82.19 170 SER A N 1
ATOM 1319 C CA . SER A 1 170 ? -5.832 7.729 1.682 1.00 82.19 170 SER A CA 1
ATOM 1320 C C . SER A 1 170 ? -7.297 8.023 1.357 1.00 82.19 170 SER A C 1
ATOM 1322 O O . SER A 1 170 ? -7.891 8.862 2.023 1.00 82.19 170 SER A O 1
ATOM 1324 N N . ALA A 1 171 ? -7.876 7.374 0.345 1.00 81.25 171 ALA A N 1
ATOM 1325 C CA . ALA A 1 171 ? -9.280 7.546 -0.017 1.00 81.25 171 ALA A CA 1
ATOM 1326 C C . ALA A 1 171 ? -10.234 6.853 0.971 1.00 81.25 171 ALA A C 1
ATOM 1328 O O . ALA A 1 171 ? -11.356 7.318 1.162 1.00 81.25 171 ALA A O 1
ATOM 1329 N N . LEU A 1 172 ? -9.797 5.752 1.593 1.00 78.88 172 LEU A N 1
ATOM 1330 C CA . LEU A 1 172 ? -10.549 5.058 2.643 1.00 78.88 172 LEU A CA 1
ATOM 1331 C C . LEU A 1 172 ? -10.395 5.719 4.018 1.00 78.88 172 LEU A C 1
ATOM 1333 O O . LEU A 1 172 ? -11.270 5.563 4.872 1.00 78.88 172 LEU A O 1
ATOM 1337 N N . ALA A 1 173 ? -9.285 6.418 4.256 1.00 79.75 173 ALA A N 1
ATOM 1338 C CA . ALA A 1 173 ? -9.029 7.073 5.526 1.00 79.75 173 ALA A CA 1
ATOM 1339 C C . ALA A 1 173 ? -10.054 8.198 5.780 1.00 79.75 173 ALA A C 1
ATOM 1341 O O . ALA A 1 173 ? -10.295 9.033 4.905 1.00 79.75 173 ALA A O 1
ATOM 1342 N N . PRO A 1 174 ? -10.665 8.257 6.975 1.00 76.06 174 PRO A N 1
ATOM 1343 C CA . PRO A 1 174 ? -11.605 9.318 7.304 1.00 76.06 174 PRO A CA 1
ATOM 1344 C C . PRO A 1 174 ? -10.897 10.663 7.480 1.00 76.06 174 PRO A C 1
ATOM 1346 O O . PRO A 1 174 ? -9.924 10.777 8.223 1.00 76.06 174 PRO A O 1
ATOM 1349 N N . ASN A 1 175 ? -11.439 11.706 6.849 1.00 74.69 175 ASN A N 1
ATOM 1350 C CA . ASN A 1 175 ? -10.927 13.074 6.983 1.00 74.69 175 ASN A CA 1
ATOM 1351 C C . ASN A 1 175 ? -11.272 13.705 8.342 1.00 74.69 175 ASN A C 1
ATOM 1353 O O . ASN A 1 175 ? -10.565 14.591 8.817 1.00 74.69 175 ASN A O 1
ATOM 1357 N N . SER A 1 176 ? -12.377 13.285 8.965 1.00 73.62 176 SER A N 1
ATOM 1358 C CA . SER A 1 176 ? -12.844 13.827 10.240 1.00 73.62 176 SER A CA 1
ATOM 1359 C C . SER A 1 176 ? -13.632 12.798 11.049 1.00 73.62 176 SER A C 1
ATOM 1361 O O . SER A 1 176 ? -14.085 11.773 10.541 1.00 73.62 176 SER A O 1
ATOM 1363 N N . ASN A 1 177 ? -13.787 13.099 12.339 1.00 71.81 177 ASN A N 1
ATOM 1364 C CA . ASN A 1 177 ? -14.638 12.351 13.254 1.00 71.81 177 ASN A CA 1
ATOM 1365 C C . ASN A 1 177 ? -16.109 12.484 12.849 1.00 71.81 177 ASN A C 1
ATOM 1367 O O . ASN A 1 177 ? -16.717 13.523 13.105 1.00 71.81 177 ASN A O 1
ATOM 1371 N N . ALA A 1 178 ? -16.682 11.437 12.256 1.00 70.06 178 ALA A N 1
ATOM 1372 C CA . ALA A 1 178 ? -18.093 11.401 11.877 1.00 70.06 178 ALA A CA 1
ATOM 1373 C C . ALA A 1 178 ? -18.784 10.126 12.383 1.00 70.06 178 ALA A C 1
ATOM 1375 O O . ALA A 1 178 ? -18.135 9.126 12.687 1.00 70.06 178 ALA A O 1
ATOM 1376 N N . THR A 1 179 ? -20.119 10.153 12.451 1.00 63.81 179 THR A N 1
ATOM 1377 C CA . THR A 1 179 ? -20.944 9.039 12.950 1.00 63.81 179 THR A CA 1
ATOM 1378 C C . THR A 1 179 ? -20.696 7.702 12.240 1.00 63.81 179 THR A C 1
ATOM 1380 O O . THR A 1 179 ? -20.643 6.709 12.948 1.00 63.81 179 THR A O 1
ATOM 1383 N N . PRO A 1 180 ? -20.515 7.613 10.905 1.00 65.81 180 PRO A N 1
ATOM 1384 C CA . PRO A 1 180 ? -20.174 6.341 10.257 1.00 65.81 180 PRO A CA 1
ATOM 1385 C C . PRO A 1 180 ? -18.663 6.041 10.236 1.00 65.81 180 PRO A C 1
ATOM 1387 O O . PRO A 1 180 ? -18.266 4.925 9.912 1.00 65.81 180 PRO A O 1
ATOM 1390 N N . THR A 1 181 ? -17.809 7.026 10.543 1.00 70.31 181 THR A N 1
ATOM 1391 C CA . THR A 1 181 ? -16.346 6.921 10.438 1.00 70.31 181 THR A CA 1
ATOM 1392 C C . THR A 1 181 ? -15.648 7.569 11.646 1.00 70.31 181 THR A C 1
ATOM 1394 O O . THR A 1 181 ? -15.208 8.724 11.572 1.00 70.31 181 THR A O 1
ATOM 1397 N N . PRO A 1 182 ? -15.567 6.861 12.787 1.00 74.12 182 PRO A N 1
ATOM 1398 C CA . PRO A 1 182 ? -14.933 7.377 13.993 1.00 74.12 182 PRO A CA 1
ATOM 1399 C C . PRO A 1 182 ? -13.401 7.424 13.878 1.00 74.12 182 PRO A C 1
ATOM 1401 O O . PRO A 1 182 ? -12.769 6.500 13.367 1.00 74.12 182 PRO A O 1
ATOM 1404 N N . VAL A 1 183 ? -12.798 8.478 14.430 1.00 79.88 183 VAL A N 1
ATOM 1405 C CA . VAL A 1 183 ? -11.347 8.674 14.575 1.00 79.88 183 VAL A CA 1
ATOM 1406 C C . VAL A 1 183 ? -10.997 8.757 16.059 1.00 79.88 183 VAL A C 1
ATOM 1408 O O . VAL A 1 183 ? -11.289 9.729 16.760 1.00 79.88 183 VAL A O 1
ATOM 1411 N N . ILE A 1 184 ? -10.315 7.731 16.553 1.00 79.25 184 ILE A N 1
ATOM 1412 C CA . ILE A 1 184 ? -9.930 7.651 17.960 1.00 79.25 184 ILE A CA 1
ATOM 1413 C C . ILE A 1 184 ? -8.515 8.178 18.131 1.00 79.25 184 ILE A C 1
ATOM 1415 O O . ILE A 1 184 ? -7.595 7.807 17.406 1.00 79.25 184 ILE A O 1
ATOM 1419 N N . LYS A 1 185 ? -8.349 9.062 19.113 1.00 79.12 185 LYS A N 1
ATOM 1420 C CA . LYS A 1 185 ? -7.034 9.558 19.517 1.00 79.12 185 LYS A CA 1
ATOM 1421 C C . LYS A 1 185 ? -6.326 8.479 20.329 1.00 79.12 185 LYS A C 1
ATOM 1423 O O . LYS A 1 185 ? -6.937 7.902 21.225 1.00 79.12 185 LYS A O 1
ATOM 1428 N N . THR A 1 186 ? -5.046 8.251 20.052 1.00 77.50 186 THR A N 1
ATOM 1429 C CA . THR A 1 186 ? -4.227 7.322 20.836 1.00 77.50 186 THR A CA 1
ATOM 1430 C C . THR A 1 186 ? -4.035 7.844 22.260 1.00 77.50 186 THR A C 1
ATOM 1432 O O . THR A 1 186 ? -3.839 9.046 22.483 1.00 77.50 186 THR A O 1
ATOM 1435 N N . SER A 1 187 ? -4.143 6.948 23.241 1.00 73.69 187 SER A N 1
ATOM 1436 C CA . SER A 1 187 ? -4.132 7.304 24.667 1.00 73.69 187 SER A CA 1
ATOM 1437 C C . SER A 1 187 ? -2.839 6.924 25.394 1.00 73.69 187 SER A C 1
ATOM 1439 O O . SER A 1 187 ? -2.675 7.316 26.549 1.00 73.69 187 SER A O 1
ATOM 1441 N N . GLY A 1 188 ? -1.914 6.219 24.731 1.00 70.56 188 GLY A N 1
ATOM 1442 C CA . GLY A 1 188 ? -0.682 5.713 25.339 1.00 70.56 188 GLY A CA 1
ATOM 1443 C C . GLY A 1 188 ? 0.350 6.774 25.732 1.00 70.56 188 GLY A C 1
ATOM 1444 O O . GLY A 1 188 ? 0.142 7.985 25.594 1.00 70.56 188 GLY A O 1
ATOM 1445 N N . ALA A 1 189 ? 1.488 6.290 26.242 1.00 69.88 189 ALA A N 1
ATOM 1446 C CA . ALA A 1 189 ? 2.625 7.123 26.625 1.00 69.88 189 ALA A CA 1
ATOM 1447 C C . ALA A 1 189 ? 3.161 7.923 25.425 1.00 69.88 189 ALA A C 1
ATOM 1449 O O . ALA A 1 189 ? 3.014 7.513 24.273 1.00 69.88 189 ALA A O 1
ATOM 1450 N N . VAL A 1 190 ? 3.754 9.091 25.685 1.00 70.31 190 VAL A N 1
ATOM 1451 C CA . VAL A 1 190 ? 4.383 9.903 24.632 1.00 70.31 190 VAL A CA 1
ATOM 1452 C C . VAL A 1 190 ? 5.613 9.154 24.123 1.00 70.31 190 VAL A C 1
ATOM 1454 O O . VAL A 1 190 ? 6.440 8.730 24.930 1.00 70.31 190 VAL A O 1
ATOM 1457 N N . SER A 1 191 ? 5.710 8.964 22.806 1.00 60.91 191 SER A N 1
ATOM 1458 C CA . SER A 1 191 ? 6.866 8.321 22.182 1.00 60.91 191 SER A CA 1
ATOM 1459 C C . SER A 1 191 ? 8.145 9.117 22.461 1.00 60.91 191 SER A C 1
ATOM 1461 O O . SER A 1 191 ? 8.136 10.349 22.483 1.00 60.91 191 SER A O 1
ATOM 1463 N N . THR A 1 192 ? 9.257 8.413 22.665 1.00 60.53 192 THR A N 1
ATOM 1464 C CA . THR A 1 192 ? 10.575 9.001 22.944 1.00 60.53 192 THR A CA 1
ATOM 1465 C C . THR A 1 192 ? 11.143 9.806 21.772 1.00 60.53 192 THR A C 1
ATOM 1467 O O . THR A 1 192 ? 12.012 10.644 21.989 1.00 60.53 192 THR A O 1
ATOM 1470 N N . GLU A 1 193 ? 10.641 9.597 20.550 1.00 62.31 193 GLU A N 1
ATOM 1471 C CA . GLU A 1 193 ? 11.154 10.225 19.318 1.00 62.31 193 GLU A CA 1
ATOM 1472 C C . GLU A 1 193 ? 10.271 11.361 18.773 1.00 62.31 193 GLU A C 1
ATOM 1474 O O . GLU A 1 193 ? 10.627 12.024 17.800 1.00 62.31 193 GLU A O 1
ATOM 1479 N N . GLY A 1 194 ? 9.126 11.647 19.396 1.00 52.91 194 GLY A N 1
ATOM 1480 C CA . GLY A 1 194 ? 8.266 12.742 18.956 1.00 52.91 194 GLY A CA 1
ATOM 1481 C C . GLY A 1 194 ? 6.909 12.748 19.643 1.00 52.91 194 GLY A C 1
ATOM 1482 O O . GLY A 1 194 ? 6.462 11.740 20.177 1.00 52.91 194 GLY A O 1
ATOM 1483 N N . ALA A 1 195 ? 6.225 13.894 19.594 1.00 63.44 195 ALA A N 1
ATOM 1484 C CA . ALA A 1 195 ? 4.986 14.229 20.312 1.00 63.44 195 ALA A CA 1
ATOM 1485 C C . ALA A 1 195 ? 3.750 13.322 20.057 1.00 63.44 195 ALA A C 1
ATOM 1487 O O . ALA A 1 195 ? 2.634 13.664 20.458 1.00 63.44 195 ALA A O 1
ATOM 1488 N N . ARG A 1 196 ? 3.913 12.176 19.385 1.00 70.88 196 ARG A N 1
ATOM 1489 C CA . ARG A 1 196 ? 2.873 11.177 19.130 1.00 70.88 196 ARG A CA 1
ATOM 1490 C C . ARG A 1 196 ? 2.715 10.265 20.347 1.00 70.88 196 ARG A C 1
ATOM 1492 O O . ARG A 1 196 ? 3.690 9.752 20.888 1.00 70.88 196 ARG A O 1
ATOM 1499 N N . LYS A 1 197 ? 1.470 10.030 20.759 1.00 77.44 197 LYS A N 1
ATOM 1500 C CA . LYS A 1 197 ? 1.146 9.021 21.772 1.00 77.44 197 LYS A CA 1
ATOM 1501 C C . LYS A 1 197 ? 1.148 7.632 21.145 1.00 77.44 197 LYS A C 1
ATOM 1503 O O . LYS A 1 197 ? 0.514 7.437 20.102 1.00 77.44 197 LYS A O 1
ATOM 1508 N N . ILE A 1 198 ? 1.838 6.704 21.798 1.00 76.62 198 ILE A N 1
ATOM 1509 C CA . ILE A 1 198 ? 1.950 5.293 21.420 1.00 76.62 198 ILE A CA 1
ATOM 1510 C C . ILE A 1 198 ? 0.546 4.679 21.347 1.00 76.62 198 ILE A C 1
ATOM 1512 O O . ILE A 1 198 ? -0.308 4.958 22.197 1.00 76.62 198 ILE A O 1
ATOM 1516 N N . ILE A 1 199 ? 0.287 3.871 20.317 1.00 82.25 199 ILE A N 1
ATOM 1517 C CA . ILE A 1 199 ? -0.974 3.128 20.210 1.00 82.25 199 ILE A CA 1
ATOM 1518 C C . ILE A 1 199 ? -0.976 1.946 21.184 1.00 82.25 199 ILE A C 1
ATOM 1520 O O . ILE A 1 199 ? -0.017 1.184 21.269 1.00 82.25 199 ILE A O 1
ATOM 1524 N N . THR A 1 200 ? -2.076 1.770 21.911 1.00 82.38 200 THR A N 1
ATOM 1525 C CA . THR A 1 200 ? -2.231 0.652 22.849 1.00 82.38 200 THR A CA 1
ATOM 1526 C C . THR A 1 200 ? -3.334 -0.305 22.403 1.00 82.38 200 THR A C 1
ATOM 1528 O O . THR A 1 200 ? -4.256 0.060 21.669 1.00 82.38 200 THR A O 1
ATOM 1531 N N . ARG A 1 201 ? -3.313 -1.547 22.907 1.00 82.38 201 ARG A N 1
ATOM 1532 C CA . ARG A 1 201 ? -4.407 -2.510 22.683 1.00 82.38 201 ARG A CA 1
ATOM 1533 C C . ARG A 1 201 ? -5.759 -1.981 23.178 1.00 82.38 201 ARG A C 1
ATOM 1535 O O . ARG A 1 201 ? -6.796 -2.299 22.596 1.00 82.38 201 ARG A O 1
ATOM 1542 N N . ALA A 1 202 ? -5.756 -1.158 24.227 1.00 83.38 202 ALA A N 1
ATOM 1543 C CA . ALA A 1 202 ? -6.962 -0.515 24.737 1.00 83.38 202 ALA A CA 1
ATOM 1544 C C . ALA A 1 202 ? -7.597 0.423 23.696 1.00 83.38 202 ALA A C 1
ATOM 1546 O O . ALA A 1 202 ? -8.820 0.406 23.542 1.00 83.38 202 ALA A O 1
ATOM 1547 N N . ASP A 1 203 ? -6.786 1.154 22.926 1.00 84.62 203 ASP A N 1
ATOM 1548 C CA . ASP A 1 203 ? -7.268 2.034 21.854 1.00 84.62 203 ASP A CA 1
ATOM 1549 C C . ASP A 1 203 ? -7.932 1.227 20.723 1.00 84.62 203 ASP A C 1
ATOM 1551 O O . ASP A 1 203 ? -9.013 1.580 20.247 1.00 84.62 203 ASP A O 1
ATOM 1555 N N . ILE A 1 204 ? -7.353 0.078 20.354 1.00 84.88 204 ILE A N 1
ATOM 1556 C CA . ILE A 1 204 ? -7.934 -0.829 19.346 1.00 84.88 204 ILE A CA 1
ATOM 1557 C C . ILE A 1 204 ? -9.277 -1.398 19.831 1.00 84.88 204 ILE A C 1
ATOM 1559 O O . ILE A 1 204 ? -10.239 -1.499 19.064 1.00 84.88 204 ILE A O 1
ATOM 1563 N N . ILE A 1 205 ? -9.382 -1.744 21.116 1.00 85.88 205 ILE A N 1
ATOM 1564 C CA . ILE A 1 205 ? -10.638 -2.221 21.712 1.00 85.88 205 ILE A CA 1
ATOM 1565 C C . ILE A 1 205 ? -11.687 -1.104 21.740 1.00 85.88 205 ILE A C 1
ATOM 1567 O O . ILE A 1 205 ? -12.856 -1.366 21.450 1.00 85.88 205 ILE A O 1
ATOM 1571 N N . ALA A 1 206 ? -11.295 0.132 22.060 1.00 86.00 206 ALA A N 1
ATOM 1572 C CA . ALA A 1 206 ? -12.193 1.283 22.018 1.00 86.00 206 ALA A CA 1
ATOM 1573 C C . ALA A 1 206 ? -12.739 1.509 20.599 1.00 86.00 206 ALA A C 1
ATOM 1575 O O . ALA A 1 206 ? -13.944 1.703 20.427 1.00 86.00 206 ALA A O 1
ATOM 1576 N N . MET A 1 207 ? -11.883 1.370 19.586 1.00 84.19 207 MET A N 1
ATOM 1577 C CA . MET A 1 207 ? -12.274 1.429 18.177 1.00 84.19 207 MET A CA 1
ATOM 1578 C C . MET A 1 207 ? -13.266 0.343 17.801 1.00 84.19 207 MET A C 1
ATOM 1580 O O . MET A 1 207 ? -14.317 0.631 17.228 1.00 84.19 207 MET A O 1
ATOM 1584 N N . LYS A 1 208 ? -12.995 -0.898 18.203 1.00 84.75 208 LYS A N 1
ATOM 1585 C CA . LYS A 1 208 ? -13.929 -2.002 17.987 1.00 84.75 208 LYS A CA 1
ATOM 1586 C C . LYS A 1 208 ? -15.291 -1.731 18.636 1.00 84.75 208 LYS A C 1
ATOM 1588 O O . LYS A 1 208 ? -16.311 -1.949 17.990 1.00 84.75 208 LYS A O 1
ATOM 1593 N N . LYS A 1 209 ? -15.315 -1.232 19.878 1.00 85.69 209 LYS A N 1
ATOM 1594 C CA . LYS A 1 209 ? -16.562 -0.902 20.587 1.00 85.69 209 LYS A CA 1
ATOM 1595 C C . LYS A 1 209 ? -17.371 0.166 19.856 1.00 85.69 209 LYS A C 1
ATOM 1597 O O . LYS A 1 209 ? -18.579 0.016 19.747 1.00 85.69 209 LYS A O 1
ATOM 1602 N N . GLN A 1 210 ? -16.729 1.212 19.335 1.00 83.00 210 GLN A N 1
ATOM 1603 C CA . GLN A 1 210 ? -17.438 2.247 18.576 1.00 83.00 210 GLN A CA 1
ATOM 1604 C C . GLN A 1 210 ? -18.038 1.699 17.277 1.00 83.00 210 GLN A C 1
ATOM 1606 O O . GLN A 1 210 ? -19.205 1.967 16.999 1.00 83.00 210 GLN A O 1
ATOM 1611 N N . PHE A 1 211 ? -17.297 0.865 16.540 1.00 82.25 211 PHE A N 1
ATOM 1612 C CA . PHE A 1 211 ? -17.831 0.197 15.350 1.00 82.25 211 PHE A CA 1
ATOM 1613 C C . PHE A 1 211 ? -18.999 -0.748 15.668 1.00 82.25 211 PHE A C 1
ATOM 1615 O O . PHE A 1 211 ? -19.960 -0.819 14.902 1.00 82.25 211 PHE A O 1
ATOM 1622 N N . ASP A 1 212 ? -18.943 -1.444 16.807 1.00 83.69 212 ASP A N 1
ATOM 1623 C CA . ASP A 1 212 ? -20.030 -2.311 17.274 1.00 83.69 212 ASP A CA 1
ATOM 1624 C C . ASP A 1 212 ? -21.277 -1.483 17.662 1.00 83.69 212 ASP A C 1
ATOM 1626 O O . ASP A 1 212 ? -22.388 -1.825 17.257 1.00 83.69 212 ASP A O 1
ATOM 1630 N N . THR A 1 213 ? -21.111 -0.347 18.354 1.00 84.94 213 THR A N 1
ATOM 1631 C CA . THR A 1 213 ? -22.213 0.583 18.685 1.00 84.94 213 THR A CA 1
ATOM 1632 C C . THR A 1 213 ? -22.884 1.158 17.437 1.00 84.94 213 THR A C 1
ATOM 1634 O O . THR A 1 213 ? -24.099 1.342 17.411 1.00 84.94 213 THR A O 1
ATOM 1637 N N . GLN A 1 214 ? -22.106 1.409 16.385 1.00 79.00 214 GLN A N 1
ATOM 1638 C CA . GLN A 1 214 ? -22.596 1.933 15.106 1.00 79.00 214 GLN A CA 1
ATOM 1639 C C . GLN A 1 214 ? -23.246 0.862 14.216 1.00 79.00 214 GLN A C 1
ATOM 1641 O O . GLN A 1 214 ? -23.649 1.169 13.097 1.00 79.00 214 GLN A O 1
ATOM 1646 N N . LYS A 1 215 ? -23.373 -0.385 14.698 1.00 78.50 215 LYS A N 1
ATOM 1647 C CA . LYS A 1 215 ? -23.960 -1.522 13.966 1.00 78.50 215 LYS A CA 1
ATOM 1648 C C . LYS A 1 215 ? -23.285 -1.805 12.616 1.00 78.50 215 LYS A C 1
ATOM 1650 O O . LYS A 1 215 ? -23.907 -2.362 11.715 1.00 78.50 215 LYS A O 1
ATOM 1655 N N . ILE A 1 216 ? -22.001 -1.475 12.479 1.00 77.00 216 ILE A N 1
ATOM 1656 C CA . ILE A 1 216 ? -21.232 -1.834 11.285 1.00 77.00 216 ILE A CA 1
ATOM 1657 C C . ILE A 1 216 ? -21.023 -3.358 11.291 1.00 77.00 216 ILE A C 1
ATOM 1659 O O . ILE A 1 216 ? -20.635 -3.906 12.331 1.00 77.00 216 ILE A O 1
ATOM 1663 N N . PRO A 1 217 ? -21.250 -4.074 10.173 1.00 77.12 217 PRO A N 1
ATOM 1664 C CA . PRO A 1 217 ? -21.095 -5.525 10.115 1.00 77.12 217 PRO A CA 1
ATOM 1665 C C . PRO A 1 217 ? -19.747 -6.010 10.668 1.00 77.12 217 PRO A C 1
ATOM 1667 O O .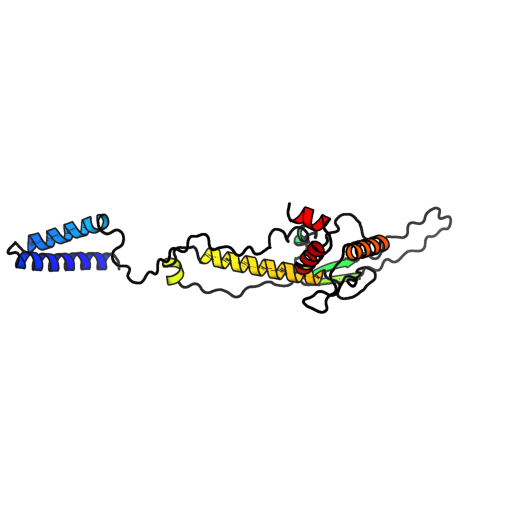 PRO A 1 217 ? -18.693 -5.421 10.424 1.00 77.12 217 PRO A O 1
ATOM 1670 N N . VAL A 1 218 ? -19.780 -7.079 11.468 1.00 74.94 218 VAL A N 1
ATOM 1671 C CA . VAL A 1 218 ? -18.579 -7.652 12.111 1.00 74.94 218 VAL A CA 1
ATOM 1672 C C . VAL A 1 218 ? -17.723 -8.428 11.106 1.00 74.94 218 VAL A C 1
ATOM 1674 O O . VAL A 1 218 ? -16.497 -8.454 11.207 1.00 74.94 218 VAL A O 1
ATOM 1677 N N . LEU A 1 219 ? -18.368 -9.056 10.124 1.00 73.81 219 LEU A N 1
ATOM 1678 C CA . LEU A 1 219 ? -17.716 -9.907 9.139 1.00 73.81 219 LEU A CA 1
ATOM 1679 C C . LEU A 1 219 ? -16.932 -9.052 8.134 1.00 73.81 219 LEU A C 1
ATOM 1681 O O . LEU A 1 219 ? -17.487 -8.156 7.508 1.00 73.81 219 LEU A O 1
ATOM 1685 N N . GLY A 1 220 ? -15.639 -9.350 7.975 1.00 71.50 220 GLY A N 1
ATOM 1686 C CA . GLY A 1 220 ? -14.786 -8.720 6.961 1.00 71.50 220 GLY A CA 1
ATOM 1687 C C . GLY A 1 220 ? -14.053 -7.451 7.403 1.00 71.50 220 GLY A C 1
ATOM 1688 O O . GLY A 1 220 ? -13.410 -6.819 6.569 1.00 71.50 220 GLY A O 1
ATOM 1689 N N . ARG A 1 221 ? -14.092 -7.080 8.692 1.00 79.69 221 ARG A N 1
ATOM 1690 C CA . ARG A 1 221 ? -13.296 -5.952 9.202 1.00 79.69 221 ARG A CA 1
ATOM 1691 C C . ARG A 1 221 ? -11.805 -6.286 9.163 1.00 79.69 221 ARG A C 1
ATOM 1693 O O . ARG A 1 221 ? -11.373 -7.270 9.758 1.00 79.69 221 ARG A O 1
ATOM 1700 N N . ILE A 1 222 ? -11.026 -5.436 8.503 1.00 80.19 222 ILE A N 1
ATOM 1701 C CA . ILE A 1 222 ? -9.565 -5.518 8.468 1.00 80.19 222 ILE A CA 1
ATOM 1702 C C . ILE A 1 222 ? -9.006 -4.226 9.043 1.00 80.19 222 ILE A C 1
ATOM 1704 O O . ILE A 1 222 ? -9.421 -3.137 8.655 1.00 80.19 222 ILE A O 1
ATOM 1708 N N . LEU A 1 223 ? -8.057 -4.363 9.965 1.00 81.88 223 LEU A N 1
ATOM 1709 C CA . LEU A 1 223 ? -7.283 -3.248 10.484 1.00 81.88 223 LEU A CA 1
ATOM 1710 C C . LEU A 1 223 ? -5.933 -3.218 9.772 1.00 81.88 223 LEU A C 1
ATOM 1712 O O . LEU A 1 223 ? -5.165 -4.172 9.864 1.00 81.88 223 LEU A O 1
ATOM 1716 N N . VAL A 1 224 ? -5.657 -2.122 9.071 1.00 81.62 224 VAL A N 1
ATOM 1717 C CA . VAL A 1 224 ? -4.352 -1.864 8.457 1.00 81.62 224 VAL A CA 1
ATOM 1718 C C . VAL A 1 224 ? -3.568 -0.946 9.389 1.00 81.62 224 VAL A C 1
ATOM 1720 O O . VAL A 1 224 ? -4.062 0.110 9.781 1.00 81.62 224 VAL A O 1
ATOM 1723 N N . LEU A 1 225 ? -2.361 -1.364 9.768 1.00 81.19 225 LEU A N 1
ATOM 1724 C CA . LEU A 1 225 ? -1.483 -0.628 10.675 1.00 81.19 225 LEU A CA 1
ATOM 1725 C C . LEU A 1 225 ? -0.249 -0.126 9.923 1.00 81.19 225 LEU A C 1
ATOM 1727 O O . LEU A 1 225 ? 0.319 -0.847 9.106 1.00 81.19 225 LEU A O 1
ATOM 1731 N N . CYS A 1 226 ? 0.175 1.103 10.223 1.00 80.38 226 CYS A N 1
ATOM 1732 C CA . CYS A 1 226 ? 1.467 1.618 9.778 1.00 80.38 226 CYS A CA 1
ATOM 1733 C C . CYS A 1 226 ? 2.608 0.910 10.531 1.00 80.38 226 CYS A C 1
ATOM 1735 O O . CYS A 1 226 ? 2.393 0.488 11.670 1.00 80.38 226 CYS A O 1
ATOM 1737 N N . PRO A 1 227 ? 3.825 0.838 9.961 1.00 81.50 227 PRO A N 1
ATOM 1738 C CA . PRO A 1 227 ? 4.982 0.241 10.633 1.00 81.50 227 PRO A CA 1
ATOM 1739 C C . PRO A 1 227 ? 5.220 0.792 12.046 1.00 81.50 227 PRO A C 1
ATOM 1741 O O . PRO A 1 227 ? 5.417 0.020 12.977 1.00 81.50 227 PRO A O 1
ATOM 1744 N N . ASP A 1 228 ? 5.070 2.103 12.243 1.00 81.81 228 ASP A N 1
ATOM 1745 C CA . ASP A 1 228 ? 5.214 2.730 13.565 1.00 81.81 228 ASP A CA 1
ATOM 1746 C C . ASP A 1 228 ? 4.160 2.245 14.568 1.00 81.81 228 ASP A C 1
ATOM 1748 O O . ASP A 1 228 ? 4.457 2.045 15.741 1.00 81.81 228 ASP A O 1
ATOM 1752 N N . HIS A 1 229 ? 2.925 2.007 14.112 1.00 80.12 229 HIS A N 1
ATOM 1753 C CA . HIS A 1 229 ? 1.870 1.440 14.956 1.00 80.12 229 HIS A CA 1
ATOM 1754 C C . HIS A 1 229 ? 2.152 -0.021 15.310 1.00 80.12 229 HIS A C 1
ATOM 1756 O O . HIS A 1 229 ? 1.796 -0.461 16.398 1.00 80.12 229 HIS A O 1
ATOM 1762 N N . VAL A 1 230 ? 2.780 -0.781 14.410 1.00 82.62 230 VAL A N 1
ATOM 1763 C CA . VAL A 1 230 ? 3.210 -2.155 14.699 1.00 82.62 230 VAL A CA 1
ATOM 1764 C C . VAL A 1 230 ? 4.330 -2.137 15.738 1.00 82.62 230 VAL A C 1
ATOM 1766 O O . VAL A 1 230 ? 4.227 -2.840 16.738 1.00 82.62 230 VAL A O 1
ATOM 1769 N N . ASN A 1 231 ? 5.339 -1.280 15.564 1.00 82.19 231 ASN A N 1
ATOM 1770 C CA . ASN A 1 231 ? 6.453 -1.134 16.505 1.00 82.19 231 ASN A CA 1
ATOM 1771 C C . ASN A 1 231 ? 5.976 -0.732 17.910 1.00 82.19 231 ASN A C 1
ATOM 1773 O O . ASN A 1 231 ? 6.386 -1.333 18.900 1.00 82.19 231 ASN A O 1
ATOM 1777 N N . ASP A 1 232 ? 5.048 0.219 18.001 1.00 80.81 232 ASP A N 1
ATOM 1778 C CA . ASP A 1 232 ? 4.401 0.613 19.257 1.00 80.81 232 ASP A CA 1
ATOM 1779 C C . ASP A 1 232 ? 3.723 -0.565 19.980 1.00 80.81 232 ASP A C 1
ATOM 1781 O O . ASP A 1 232 ? 3.836 -0.715 21.202 1.00 80.81 232 ASP A O 1
ATOM 1785 N N . LEU A 1 233 ? 3.007 -1.410 19.229 1.00 80.44 233 LEU A N 1
ATOM 1786 C CA . LEU A 1 233 ? 2.333 -2.586 19.780 1.00 80.44 233 LEU A CA 1
ATOM 1787 C C . LEU A 1 233 ? 3.330 -3.664 20.206 1.00 80.44 233 LEU A C 1
ATOM 1789 O O . LEU A 1 233 ? 3.094 -4.307 21.224 1.00 80.44 233 LEU A O 1
ATOM 1793 N N . LEU A 1 234 ? 4.448 -3.823 19.490 1.00 80.81 234 LEU A N 1
ATOM 1794 C CA . LEU A 1 234 ? 5.532 -4.732 19.881 1.00 80.81 234 LEU A CA 1
ATOM 1795 C C . LEU A 1 234 ? 6.211 -4.295 21.188 1.00 80.81 234 LEU A C 1
ATOM 1797 O O . LEU A 1 234 ? 6.648 -5.133 21.976 1.00 80.81 234 LEU A O 1
ATOM 1801 N N . LEU A 1 235 ? 6.288 -2.988 21.447 1.00 78.56 235 LEU A N 1
ATOM 1802 C CA . LEU A 1 235 ? 6.833 -2.464 22.702 1.00 78.56 235 LEU A CA 1
ATOM 1803 C C . LEU A 1 235 ? 5.853 -2.605 23.873 1.00 78.56 235 LEU A C 1
ATOM 1805 O O . LEU A 1 235 ? 6.276 -2.783 25.014 1.00 78.56 235 LEU A O 1
ATOM 1809 N N . THR A 1 236 ? 4.549 -2.505 23.605 1.00 74.44 236 THR A N 1
ATOM 1810 C CA . THR A 1 236 ? 3.525 -2.402 24.656 1.00 74.44 236 THR A CA 1
ATOM 1811 C C . THR A 1 236 ? 2.862 -3.742 24.998 1.00 74.44 236 THR A C 1
ATOM 1813 O O . THR A 1 236 ? 2.458 -3.943 26.143 1.00 74.44 236 THR A O 1
ATOM 1816 N N . ASP A 1 237 ? 2.705 -4.656 24.033 1.00 74.56 237 ASP A N 1
ATOM 1817 C CA . ASP A 1 237 ? 1.952 -5.908 24.193 1.00 74.56 237 ASP A CA 1
ATOM 1818 C C . ASP A 1 237 ? 2.838 -7.142 23.969 1.00 74.56 237 ASP A C 1
ATOM 1820 O O . ASP A 1 237 ? 3.135 -7.530 22.840 1.00 74.56 237 ASP A O 1
ATOM 1824 N N . GLN A 1 238 ? 3.187 -7.822 25.064 1.00 71.75 238 GLN A N 1
ATOM 1825 C CA . GLN A 1 238 ? 3.994 -9.044 25.042 1.00 71.75 238 GLN A CA 1
ATOM 1826 C C . GLN A 1 238 ? 3.365 -10.160 24.186 1.00 71.75 238 GLN A C 1
ATOM 1828 O O . GLN A 1 238 ? 4.083 -10.876 23.491 1.00 71.75 238 GLN A O 1
ATOM 1833 N N . LYS A 1 239 ? 2.028 -10.287 24.166 1.00 75.12 239 LYS A N 1
ATOM 1834 C CA . LYS A 1 239 ? 1.352 -11.328 23.367 1.00 75.12 239 LYS A CA 1
ATOM 1835 C C . LYS A 1 239 ? 1.414 -11.046 21.872 1.00 75.12 239 LYS A C 1
ATOM 1837 O O . LYS A 1 239 ? 1.419 -11.977 21.075 1.00 75.12 239 LYS A O 1
ATOM 1842 N N . PHE A 1 240 ? 1.416 -9.771 21.491 1.00 73.81 240 PHE A N 1
ATOM 1843 C CA . PHE A 1 240 ? 1.563 -9.377 20.093 1.00 73.81 240 PHE A CA 1
ATOM 1844 C C . PHE A 1 240 ? 2.991 -9.650 19.610 1.00 73.81 240 PHE A C 1
ATOM 1846 O O . PHE A 1 240 ? 3.180 -10.211 18.536 1.00 73.81 240 PHE A O 1
ATOM 1853 N N . THR A 1 241 ? 3.980 -9.360 20.453 1.00 70.06 241 THR A N 1
ATOM 1854 C CA . THR A 1 241 ? 5.395 -9.686 20.230 1.00 70.06 241 THR A CA 1
ATOM 1855 C C . THR A 1 241 ? 5.608 -11.184 20.028 1.00 70.06 241 THR A C 1
ATOM 1857 O O . THR A 1 241 ? 6.213 -11.588 19.038 1.00 70.06 241 THR A O 1
ATOM 1860 N N . GLU A 1 242 ? 5.044 -12.023 20.897 1.00 72.06 242 GLU A N 1
ATOM 1861 C CA . GLU A 1 242 ? 5.128 -13.486 20.774 1.00 72.06 242 GLU A CA 1
ATOM 1862 C C . GLU A 1 242 ? 4.505 -14.022 19.472 1.00 72.06 242 GLU A C 1
ATOM 1864 O O . GLU A 1 242 ? 4.981 -15.016 18.944 1.00 72.06 242 GLU A O 1
ATOM 1869 N N . GLN A 1 243 ? 3.475 -13.372 18.923 1.00 73.69 243 GLN A N 1
ATOM 1870 C CA . GLN A 1 243 ? 2.840 -13.781 17.660 1.00 73.69 243 GLN A CA 1
ATOM 1871 C C . GLN A 1 243 ? 3.519 -13.224 16.407 1.00 73.69 243 GLN A C 1
ATOM 1873 O O . GLN A 1 243 ? 3.261 -13.718 15.317 1.00 73.69 243 GLN A O 1
ATOM 1878 N N . TYR A 1 244 ? 4.313 -12.161 16.535 1.00 68.94 244 TYR A N 1
ATOM 1879 C CA . TYR A 1 244 ? 4.945 -11.498 15.395 1.00 68.94 244 TYR A CA 1
ATOM 1880 C C . TYR A 1 244 ? 6.311 -12.101 15.046 1.00 68.94 244 TYR A C 1
ATOM 1882 O O . TYR A 1 244 ? 6.719 -12.081 13.888 1.00 68.94 244 TYR A O 1
ATOM 1890 N N . TYR A 1 245 ? 7.025 -12.620 16.049 1.00 62.56 245 TYR A N 1
ATOM 1891 C CA . TYR A 1 245 ? 8.344 -13.240 15.882 1.00 62.56 245 TYR A CA 1
ATOM 1892 C C . TYR A 1 245 ? 8.302 -14.767 15.672 1.00 62.56 245 TYR A C 1
ATOM 1894 O O . TYR A 1 245 ? 9.362 -15.376 15.522 1.00 62.56 245 TYR A O 1
ATOM 1902 N N . TYR A 1 246 ? 7.108 -15.370 15.651 1.00 41.97 246 TYR A N 1
ATOM 1903 C CA . TYR A 1 246 ? 6.850 -16.777 15.316 1.00 41.97 246 TYR A CA 1
ATOM 1904 C C . TYR A 1 246 ? 6.047 -16.879 14.019 1.00 41.97 246 TYR A C 1
ATOM 1906 O O . TYR A 1 246 ? 6.331 -17.813 13.236 1.00 41.97 246 TYR A O 1
#

Sequence (246 aa):
MEKIKMTLALLINFLIGGILAAAIGTSPLLGGIALNVVALFSPLFCIKGLREGLYVEVWTGEMVKAFRTSIAAIGWLNRIRSFDQYAQNDVIHFVHIGGDPTVLINNTTYPLAIENLPDADKAISLDKYQTLPTRITDDELHALSYDKMASVIERHRDVINETKYAKALSALAPNSNATPTPVIKTSGAVSTEGARKIITRADIIAMKKQFDTQKIPVLGRILVLCPDHVNDLLLTDQKFTEQYYY

Foldseek 3Di:
DVVVVVVVVLVVLLVVQLVVCVVVVHHSRVRSVVSVVVVVCVVVVDPDDDPVPQPAPCPPVPPVPPPPPQPVLCVLVVLDDDPVVQCPDQKDKDWPFADDDDDDDPDDDDDDDDDDGDIDIDIDGHDDDDDDDDDDDPCNCPRYPDHPPVVVVVVSVVVSSVVVVVVVVVVPQDPDDDLQHHDFAADADQDPVDRHHQHEPVSVVVVVVSCVVSVPDPPSDDDDDDPSNLVSHCVHPPVSVVVVVD

Organism: NCBI:txid433724

Secondary structure (DSSP, 8-state):
-HHHHHHHHHHHHHHHHHHHHHHTTS-HHHHHHHHHHHHHHHHHH-SS---TT-------S---------SGGGTTGGGSPP-GGG-SSSEEEEEE--SPPP--SS---SSPPPPP-PPEEEEEEPPPP-PPPPP--HHHHHH-SS-HHHHHHHHHHHHHHHHHHHHHHHHHS-SS-BTTB--PPP-SPBPTTSSPBPP-HHHHHHHHHHHHHTT--STT------HHHHHHHHHH-HHHHHHH--

Radius of gyration: 36.53 Å; chains: 1; bounding box: 120×36×77 Å

pLDDT: mean 70.91, std 12.7, range [39.53, 87.69]